Protein AF-A0A3D4XTR5-F1 (afdb_monomer)

Radius of gyration: 22.08 Å; Cα contacts (8 Å, |Δi|>4): 538; chains: 1; bounding box: 46×73×60 Å

Structure (mmCIF, N/CA/C/O backbone):
data_AF-A0A3D4XTR5-F1
#
_entry.id   AF-A0A3D4XTR5-F1
#
loop_
_atom_site.group_PDB
_atom_site.id
_atom_site.type_symbol
_atom_site.label_atom_id
_atom_site.label_alt_id
_atom_site.label_comp_id
_atom_site.label_asym_id
_atom_site.label_entity_id
_atom_site.label_seq_id
_atom_site.pdbx_PDB_ins_code
_atom_site.Cartn_x
_atom_site.Cartn_y
_atom_site.Cartn_z
_atom_site.occupancy
_atom_site.B_iso_or_equiv
_atom_site.auth_seq_id
_atom_site.auth_comp_id
_atom_site.auth_asym_id
_atom_site.auth_atom_id
_atom_site.pdbx_PDB_model_num
ATOM 1 N N . MET A 1 1 ? -20.311 52.478 -22.292 1.00 35.38 1 MET A N 1
ATOM 2 C CA . MET A 1 1 ? -20.960 51.162 -22.121 1.00 35.38 1 MET A CA 1
ATOM 3 C C . MET A 1 1 ? -19.923 50.227 -21.509 1.00 35.38 1 MET A C 1
ATOM 5 O O . MET A 1 1 ? -19.070 49.719 -22.218 1.00 35.38 1 MET A O 1
ATOM 9 N N . GLN A 1 2 ? -19.882 50.148 -20.179 1.00 30.38 2 GLN A N 1
ATOM 10 C CA . GLN A 1 2 ? -18.855 49.435 -19.412 1.00 30.38 2 GLN A CA 1
ATOM 11 C C . GLN A 1 2 ? -19.606 48.475 -18.487 1.00 30.38 2 GLN A C 1
ATOM 13 O O . GLN A 1 2 ? -20.326 48.921 -17.597 1.00 30.38 2 GLN A O 1
ATOM 18 N N . ILE A 1 3 ? -19.520 47.173 -18.753 1.00 30.67 3 ILE A N 1
ATOM 19 C CA . ILE A 1 3 ? -20.198 46.141 -17.962 1.00 30.67 3 ILE A CA 1
ATOM 20 C C . ILE A 1 3 ? -19.196 45.639 -16.921 1.00 30.67 3 ILE A C 1
ATOM 22 O O . ILE A 1 3 ? -18.205 44.998 -17.259 1.00 30.67 3 ILE A O 1
ATOM 26 N N . ARG A 1 4 ? -19.444 45.972 -15.650 1.00 30.34 4 ARG A N 1
ATOM 27 C CA . ARG A 1 4 ? -18.794 45.356 -14.488 1.00 30.34 4 ARG A CA 1
ATOM 28 C C . ARG A 1 4 ? -19.545 44.068 -14.156 1.00 30.34 4 ARG A C 1
ATOM 30 O O . ARG A 1 4 ? -20.721 44.122 -13.813 1.00 30.34 4 ARG A O 1
ATOM 37 N N . VAL A 1 5 ? -18.865 42.929 -14.248 1.00 31.20 5 VAL A N 1
ATOM 38 C CA . VAL A 1 5 ? -19.365 41.643 -13.749 1.00 31.20 5 VAL A CA 1
ATOM 39 C C . VAL A 1 5 ? -19.109 41.594 -12.244 1.00 31.20 5 VAL A C 1
ATOM 41 O O . VAL A 1 5 ? -17.965 41.650 -11.798 1.00 31.20 5 VAL A O 1
ATOM 44 N N . VAL A 1 6 ? -20.186 41.536 -11.465 1.00 31.70 6 VAL A N 1
ATOM 45 C CA . VAL A 1 6 ? -20.161 41.302 -10.019 1.00 31.70 6 VAL A CA 1
ATOM 46 C C . VAL A 1 6 ? -20.232 39.791 -9.807 1.00 31.70 6 VAL A C 1
ATOM 48 O O . VAL A 1 6 ? -21.239 39.171 -10.137 1.00 31.70 6 VAL A O 1
ATOM 51 N N . VAL A 1 7 ? -19.167 39.193 -9.275 1.00 31.75 7 VAL A N 1
ATOM 52 C CA . VAL A 1 7 ? -19.174 37.798 -8.813 1.00 31.75 7 VAL A CA 1
ATOM 53 C C . VAL A 1 7 ? -19.650 37.800 -7.362 1.00 31.75 7 VAL A C 1
ATOM 55 O O . VAL A 1 7 ? -18.935 38.248 -6.468 1.00 31.75 7 VAL A O 1
ATOM 58 N N . LEU A 1 8 ? -20.885 37.348 -7.134 1.00 30.45 8 LEU A N 1
ATOM 59 C CA . LEU A 1 8 ? -21.425 37.098 -5.797 1.00 30.45 8 LEU A CA 1
ATOM 60 C C . LEU A 1 8 ? -20.888 35.748 -5.292 1.00 30.45 8 LEU A C 1
ATOM 62 O O . LEU A 1 8 ? -21.307 34.692 -5.763 1.00 30.45 8 LEU A O 1
ATOM 66 N N . CYS A 1 9 ? -19.977 35.778 -4.319 1.00 30.11 9 CYS A N 1
ATOM 67 C CA . CYS A 1 9 ? -19.615 34.602 -3.529 1.00 30.11 9 CYS A CA 1
ATOM 68 C C . CYS A 1 9 ? -20.746 34.274 -2.544 1.00 30.11 9 CYS A C 1
ATOM 70 O O . CYS A 1 9 ? -20.928 34.975 -1.550 1.00 30.11 9 CYS A O 1
ATOM 72 N N . PHE A 1 10 ? -21.475 33.185 -2.784 1.00 31.08 10 PHE A N 1
ATOM 73 C CA . PHE A 1 10 ? -22.292 32.534 -1.760 1.00 31.08 10 PHE A CA 1
ATOM 74 C C . PHE A 1 10 ? -21.392 31.617 -0.919 1.00 31.08 10 PHE A C 1
ATOM 76 O O . PHE A 1 10 ? -21.154 30.467 -1.274 1.00 31.08 10 PHE A O 1
ATOM 83 N N . PHE A 1 11 ? -20.880 32.126 0.202 1.00 32.88 11 PHE A N 1
ATOM 84 C CA . PHE A 1 11 ? -20.324 31.286 1.265 1.00 32.88 11 PHE A CA 1
ATOM 85 C C . PHE A 1 11 ? -21.479 30.779 2.135 1.00 32.88 11 PHE A C 1
ATOM 87 O O . PHE A 1 11 ? -21.923 31.458 3.060 1.00 32.88 11 PHE A O 1
ATOM 94 N N . THR A 1 12 ? -21.993 29.586 1.842 1.00 31.78 12 THR A N 1
ATOM 95 C CA . THR A 1 12 ? -22.824 28.851 2.801 1.00 31.78 12 THR A CA 1
ATOM 96 C C . THR A 1 12 ? -21.918 28.253 3.872 1.00 31.78 12 THR A C 1
ATOM 98 O O . THR A 1 12 ? -21.107 27.370 3.599 1.00 31.78 12 THR A O 1
ATOM 101 N N . PHE A 1 13 ? -22.061 28.776 5.086 1.00 35.03 13 PHE A N 1
ATOM 102 C CA . PHE A 1 13 ? -21.450 28.310 6.326 1.00 35.03 13 PHE A CA 1
ATOM 103 C C . PHE A 1 13 ? -21.821 26.833 6.571 1.00 35.03 13 PHE A C 1
ATOM 105 O O . PHE A 1 13 ? -22.936 26.530 6.991 1.00 35.03 13 PHE A O 1
ATOM 112 N N . PHE A 1 14 ? -20.902 25.905 6.295 1.00 33.81 14 PHE A N 1
ATOM 113 C CA . PHE A 1 14 ? -20.978 24.539 6.818 1.00 33.81 14 PHE A CA 1
ATOM 114 C C . PHE A 1 14 ? -20.377 24.536 8.232 1.00 33.81 14 PHE A C 1
ATOM 116 O O . PHE A 1 14 ? -19.309 25.122 8.431 1.00 33.81 14 PHE A O 1
ATOM 123 N N . PRO A 1 15 ? -21.026 23.913 9.231 1.00 36.59 15 PRO A N 1
ATOM 124 C CA . PRO A 1 15 ? -20.470 23.833 10.571 1.00 36.59 15 PRO A CA 1
ATOM 125 C C . PRO A 1 15 ? -19.168 23.029 10.521 1.00 36.59 15 PRO A C 1
ATOM 127 O O . PRO A 1 15 ? -19.133 21.912 10.007 1.00 36.59 15 PRO A O 1
ATOM 130 N N . MET A 1 16 ? -18.100 23.636 11.038 1.00 37.09 16 MET A N 1
ATOM 131 C CA . MET A 1 16 ? -16.760 23.072 11.157 1.00 37.09 16 MET A CA 1
ATOM 132 C C . MET A 1 16 ? -16.825 21.800 12.012 1.00 37.09 16 MET A C 1
ATOM 134 O O . MET A 1 16 ? -16.833 21.851 13.242 1.00 37.09 16 MET A O 1
ATOM 138 N N . VAL A 1 17 ? -16.932 20.650 11.347 1.00 41.34 17 VAL A N 1
ATOM 139 C CA . VAL A 1 17 ? -16.678 19.342 11.949 1.00 41.34 17 VAL A CA 1
ATOM 140 C C . VAL A 1 17 ? -15.237 19.392 12.444 1.00 41.34 17 VAL A C 1
ATOM 142 O O . VAL A 1 17 ? -14.358 19.801 11.690 1.00 41.34 17 VAL A O 1
ATOM 145 N N . ALA A 1 18 ? -14.989 19.036 13.706 1.00 43.47 18 ALA A N 1
ATOM 146 C CA . ALA A 1 18 ? -13.630 18.881 14.210 1.00 43.47 18 ALA A CA 1
ATOM 147 C C . ALA A 1 18 ? -12.859 17.971 13.240 1.00 43.47 18 ALA A C 1
ATOM 149 O O . ALA A 1 18 ? -13.204 16.799 13.077 1.00 43.47 18 ALA A O 1
ATOM 150 N N . ASP A 1 19 ? -11.896 18.553 12.526 1.00 56.84 19 ASP A N 1
ATOM 151 C CA . ASP A 1 19 ? -11.215 17.913 11.408 1.00 56.84 19 ASP A CA 1
ATOM 152 C C . ASP A 1 19 ? -10.436 16.706 11.940 1.00 56.84 19 ASP A C 1
ATOM 154 O O . ASP A 1 19 ? -9.420 16.858 12.622 1.00 56.84 19 ASP A O 1
ATOM 158 N N . MET A 1 20 ? -10.917 15.490 11.664 1.00 65.25 20 MET A N 1
ATOM 159 C CA . MET A 1 20 ? -10.138 14.274 11.894 1.00 65.25 20 MET A CA 1
ATOM 160 C C . MET A 1 20 ? -8.842 14.407 11.091 1.00 65.25 20 MET A C 1
ATOM 162 O O . MET A 1 20 ? -8.852 14.334 9.863 1.00 65.25 20 MET A O 1
ATOM 166 N N . ASN A 1 21 ? -7.728 14.667 11.770 1.00 80.25 21 ASN A N 1
ATOM 167 C CA . ASN A 1 21 ? -6.463 14.982 11.119 1.00 80.25 21 ASN A CA 1
ATOM 168 C C . ASN A 1 21 ? -5.569 13.740 11.080 1.00 80.25 21 ASN A C 1
ATOM 170 O O . ASN A 1 21 ? -4.789 13.485 11.996 1.00 80.25 21 ASN A O 1
ATOM 174 N N . ILE A 1 22 ? -5.726 12.938 10.028 1.00 93.44 22 ILE A N 1
ATOM 175 C CA . ILE A 1 22 ? -4.935 11.724 9.808 1.00 93.44 22 ILE A CA 1
ATOM 176 C C . ILE A 1 22 ? -3.569 12.139 9.253 1.00 93.44 22 ILE A C 1
ATOM 178 O O . ILE A 1 22 ? -3.406 12.296 8.046 1.00 93.44 22 ILE A O 1
ATOM 182 N N . LYS A 1 23 ? -2.593 12.353 10.142 1.00 95.69 23 LYS A N 1
ATOM 183 C CA . LYS A 1 23 ? -1.240 12.802 9.761 1.00 95.69 23 LYS A CA 1
ATOM 184 C C . LYS A 1 23 ? -0.216 11.681 9.626 1.00 95.69 23 LYS A C 1
ATOM 186 O O . LYS A 1 23 ? 0.744 11.824 8.872 1.00 95.69 23 LYS A O 1
ATOM 191 N N . LYS A 1 24 ? -0.406 10.593 10.376 1.00 97.94 24 LYS A N 1
ATOM 192 C CA . LYS A 1 24 ? 0.567 9.504 10.485 1.00 97.94 24 LYS A CA 1
ATOM 193 C C . LYS A 1 24 ? 0.275 8.373 9.518 1.00 97.94 24 LYS A C 1
ATOM 195 O O . LYS A 1 24 ? -0.863 7.911 9.423 1.00 97.94 24 LYS A O 1
ATOM 200 N N . VAL A 1 25 ? 1.326 7.892 8.865 1.00 98.12 25 VAL A N 1
ATOM 201 C CA . VAL A 1 25 ? 1.293 6.719 7.992 1.00 98.12 25 VAL A CA 1
ATOM 202 C C . VAL A 1 25 ? 2.397 5.751 8.395 1.00 98.12 25 VAL A C 1
ATOM 204 O O . VAL A 1 25 ? 3.556 6.135 8.513 1.00 98.12 25 VAL A O 1
ATOM 207 N N . ILE A 1 26 ? 2.051 4.479 8.567 1.00 98.25 26 ILE A N 1
ATOM 208 C CA . ILE A 1 26 ? 3.007 3.390 8.770 1.00 98.25 26 ILE A CA 1
ATOM 209 C C . ILE A 1 26 ? 3.419 2.823 7.416 1.00 98.25 26 ILE A C 1
ATOM 211 O O . ILE A 1 26 ? 2.566 2.485 6.595 1.00 98.25 26 ILE A O 1
ATOM 215 N N . ILE A 1 27 ? 4.725 2.657 7.209 1.00 96.62 27 ILE A N 1
ATOM 216 C CA . ILE A 1 27 ? 5.303 2.114 5.980 1.00 96.62 27 ILE A CA 1
ATOM 217 C C . ILE A 1 27 ? 6.145 0.877 6.313 1.00 96.62 27 ILE A C 1
ATOM 219 O O . ILE A 1 27 ? 7.309 0.999 6.715 1.00 96.62 27 ILE A O 1
ATOM 223 N N . PRO A 1 28 ? 5.578 -0.337 6.162 1.00 94.50 28 PRO A N 1
ATOM 224 C CA . PRO A 1 28 ? 6.310 -1.585 6.329 1.00 94.50 28 PRO A CA 1
ATOM 225 C C . PRO A 1 28 ? 7.358 -1.786 5.226 1.00 94.50 28 PRO A C 1
ATOM 227 O O . PRO A 1 28 ? 7.050 -2.168 4.102 1.00 94.50 28 PRO A O 1
ATOM 230 N N . ALA A 1 29 ? 8.624 -1.577 5.566 1.00 89.38 29 ALA A N 1
ATOM 231 C CA . ALA A 1 29 ? 9.785 -1.687 4.687 1.00 89.38 29 ALA A CA 1
ATOM 232 C C . ALA A 1 29 ? 10.837 -2.658 5.255 1.00 89.38 29 ALA A C 1
ATOM 234 O O . ALA A 1 29 ? 12.037 -2.471 5.075 1.00 89.38 29 ALA A O 1
ATOM 235 N N . ALA A 1 30 ? 10.427 -3.708 5.969 1.00 82.75 30 ALA A N 1
ATOM 236 C CA . ALA A 1 30 ? 11.338 -4.666 6.607 1.00 82.75 30 ALA A CA 1
ATOM 237 C C . ALA A 1 30 ? 11.575 -5.958 5.801 1.00 82.75 30 ALA A C 1
ATOM 239 O O . ALA A 1 30 ? 12.394 -6.791 6.183 1.00 82.75 30 ALA A O 1
ATOM 240 N N . GLY A 1 31 ? 10.901 -6.117 4.658 1.00 79.12 31 GLY A N 1
ATOM 241 C CA . GLY A 1 31 ? 11.052 -7.296 3.806 1.00 79.12 31 GLY A CA 1
ATOM 242 C C . GLY A 1 31 ? 12.474 -7.465 3.252 1.00 79.12 31 GLY A C 1
ATOM 243 O O . GLY A 1 31 ? 13.139 -6.484 2.907 1.00 79.12 31 GLY A O 1
ATOM 244 N N . LEU A 1 32 ? 12.907 -8.725 3.117 1.00 73.31 32 LEU A N 1
ATOM 245 C CA . LEU A 1 32 ? 14.242 -9.106 2.625 1.00 73.31 32 LEU A CA 1
ATOM 246 C C . LEU A 1 32 ? 14.431 -8.902 1.112 1.00 73.31 32 LEU A C 1
ATOM 248 O O . LEU A 1 32 ? 15.552 -8.953 0.625 1.00 73.31 32 LEU A O 1
ATOM 252 N N . GLY A 1 33 ? 13.347 -8.703 0.353 1.00 78.88 33 GLY A N 1
ATOM 253 C CA . GLY A 1 33 ? 13.424 -8.484 -1.096 1.00 78.88 33 GLY A CA 1
ATOM 254 C C . GLY A 1 33 ? 14.047 -9.649 -1.872 1.00 78.88 33 GLY A C 1
ATOM 255 O O . GLY A 1 33 ? 14.677 -9.424 -2.900 1.00 78.88 33 GLY A O 1
ATOM 256 N N . SER A 1 34 ? 13.866 -10.887 -1.401 1.00 80.81 34 SER A N 1
ATOM 257 C CA . SER A 1 34 ? 14.488 -12.097 -1.965 1.00 80.81 34 SER A CA 1
ATOM 258 C C . SER A 1 34 ? 14.215 -12.304 -3.457 1.00 80.81 34 SER A C 1
ATOM 260 O O . SER A 1 34 ? 15.076 -12.805 -4.172 1.00 80.81 34 SER A O 1
ATOM 262 N N . ARG A 1 35 ? 13.053 -11.860 -3.952 1.00 86.19 35 ARG A N 1
ATOM 263 C CA . ARG A 1 35 ? 12.673 -11.947 -5.375 1.00 86.19 35 ARG A CA 1
ATOM 264 C C . ARG A 1 35 ? 13.560 -11.113 -6.306 1.00 86.19 35 ARG A C 1
ATOM 266 O O . ARG A 1 35 ? 13.562 -11.353 -7.504 1.00 86.19 35 ARG A O 1
ATOM 273 N N . PHE A 1 36 ? 14.277 -10.133 -5.763 1.00 84.69 36 PHE A N 1
ATOM 274 C CA . PHE A 1 36 ? 15.191 -9.257 -6.498 1.00 84.69 36 PHE A CA 1
ATOM 275 C C . PHE A 1 36 ? 16.664 -9.601 -6.246 1.00 84.69 36 PHE A C 1
ATOM 277 O O . PHE A 1 36 ? 17.548 -8.831 -6.614 1.00 84.69 36 PHE A O 1
ATOM 284 N N . TYR A 1 37 ? 16.960 -10.737 -5.612 1.00 83.31 37 TYR A N 1
ATOM 285 C CA . TYR A 1 37 ? 18.341 -11.182 -5.475 1.00 83.31 37 TYR A CA 1
ATOM 286 C C . TYR A 1 37 ? 18.944 -11.451 -6.874 1.00 83.31 37 TYR A C 1
ATOM 288 O O . TYR A 1 37 ? 18.274 -12.085 -7.691 1.00 83.31 37 TYR A O 1
ATOM 296 N N . PRO A 1 38 ? 20.176 -10.994 -7.188 1.00 84.75 38 PRO A N 1
ATOM 297 C CA . PRO A 1 38 ? 21.177 -10.417 -6.283 1.00 84.75 38 PRO A CA 1
ATOM 298 C C . PRO A 1 38 ? 21.138 -8.887 -6.104 1.00 84.75 38 PRO A C 1
ATOM 300 O O . PRO A 1 38 ? 21.892 -8.382 -5.278 1.00 84.75 38 PRO A O 1
ATOM 303 N N . TRP A 1 39 ? 20.291 -8.124 -6.807 1.00 81.31 39 TRP A N 1
ATOM 304 C CA . TRP A 1 39 ? 20.238 -6.653 -6.665 1.00 81.31 39 TRP A CA 1
ATOM 305 C C . TRP A 1 39 ? 19.964 -6.208 -5.226 1.00 81.31 39 TRP A C 1
ATOM 307 O O . TRP A 1 39 ? 20.580 -5.263 -4.729 1.00 81.31 39 TRP A O 1
ATOM 317 N N . THR A 1 40 ? 19.107 -6.945 -4.520 1.00 81.12 40 THR A N 1
ATOM 318 C CA . THR A 1 40 ? 18.761 -6.658 -3.123 1.00 81.12 40 THR A CA 1
ATOM 319 C C . THR A 1 40 ? 19.804 -7.076 -2.093 1.00 81.12 40 THR A C 1
ATOM 321 O O . THR A 1 40 ? 19.600 -6.859 -0.900 1.00 81.12 40 THR A O 1
ATOM 324 N N . HIS A 1 41 ? 20.942 -7.631 -2.523 1.00 78.94 41 HIS A N 1
ATOM 325 C CA . HIS A 1 41 ? 22.063 -7.913 -1.626 1.00 78.94 41 HIS A CA 1
ATOM 326 C C . HIS A 1 41 ? 22.662 -6.628 -1.033 1.00 78.94 41 HIS A C 1
ATOM 328 O O . HIS A 1 41 ? 23.048 -6.607 0.134 1.00 78.94 41 HIS A O 1
ATOM 334 N N . SER A 1 42 ? 22.722 -5.555 -1.828 1.00 74.88 42 SER A N 1
ATOM 335 C CA . SER A 1 42 ? 23.368 -4.292 -1.445 1.00 74.88 42 SER A CA 1
ATOM 336 C C . SER A 1 42 ? 22.416 -3.095 -1.430 1.00 74.88 42 SER A C 1
ATOM 338 O O . SER A 1 42 ? 22.692 -2.123 -0.733 1.00 74.88 42 SER A O 1
ATOM 340 N N . VAL A 1 43 ? 21.296 -3.158 -2.158 1.00 83.12 43 VAL A N 1
ATOM 341 C CA . VAL A 1 43 ? 20.316 -2.065 -2.244 1.00 83.12 43 VAL A CA 1
ATOM 342 C C . VAL A 1 43 ? 18.964 -2.544 -1.708 1.00 83.12 43 VAL A C 1
ATOM 344 O O . VAL A 1 43 ? 18.430 -3.525 -2.221 1.00 83.12 43 VAL A O 1
ATOM 347 N N . PRO A 1 44 ? 18.366 -1.889 -0.696 1.00 86.31 44 PRO A N 1
ATOM 348 C CA . PRO A 1 44 ? 17.001 -2.197 -0.275 1.00 86.31 44 PRO A CA 1
ATOM 349 C C . PRO A 1 44 ? 16.028 -2.162 -1.459 1.00 86.31 44 PRO A C 1
ATOM 351 O O . PRO A 1 44 ? 16.085 -1.236 -2.266 1.00 86.31 44 PRO A O 1
ATOM 354 N N . LYS A 1 45 ? 15.104 -3.131 -1.554 1.00 86.94 45 LYS A N 1
ATOM 355 C CA . LYS A 1 45 ? 14.149 -3.201 -2.680 1.00 86.94 45 LYS A CA 1
ATOM 356 C C . LYS A 1 45 ? 13.335 -1.913 -2.846 1.00 86.94 45 LYS A C 1
ATOM 358 O O . LYS A 1 45 ? 12.960 -1.551 -3.951 1.00 86.94 45 LYS A O 1
ATOM 363 N N . GLU A 1 46 ? 13.080 -1.219 -1.741 1.00 89.69 46 GLU A N 1
ATOM 364 C CA . GLU A 1 46 ? 12.295 0.010 -1.694 1.00 89.69 46 GLU A CA 1
ATOM 365 C C . GLU A 1 46 ? 13.024 1.198 -2.351 1.00 89.69 46 GLU A C 1
ATOM 367 O O . GLU A 1 46 ? 12.382 2.163 -2.763 1.00 89.69 46 GLU A O 1
ATOM 372 N N . LEU A 1 47 ? 14.355 1.105 -2.486 1.00 91.12 47 LEU A N 1
ATOM 373 C CA . LEU A 1 47 ? 15.212 2.067 -3.182 1.00 91.12 47 LEU A CA 1
ATOM 374 C C . LEU A 1 47 ? 15.466 1.704 -4.651 1.00 91.12 47 LEU A C 1
ATOM 376 O O . LEU A 1 47 ? 16.233 2.396 -5.321 1.00 91.12 47 LEU A O 1
ATOM 380 N N . LEU A 1 48 ? 14.845 0.640 -5.174 1.00 91.62 48 LEU A N 1
ATOM 381 C CA . LEU A 1 48 ? 14.949 0.338 -6.599 1.00 91.62 48 LEU A CA 1
ATOM 382 C C . LEU A 1 48 ? 14.328 1.483 -7.416 1.00 91.62 48 LEU A C 1
ATOM 384 O O . LEU A 1 48 ? 13.219 1.932 -7.098 1.00 91.62 48 LEU A O 1
ATOM 388 N N . PRO A 1 49 ? 15.027 1.968 -8.457 1.00 92.00 49 PRO A N 1
ATOM 389 C CA . PRO A 1 49 ? 14.589 3.130 -9.209 1.00 92.00 49 PRO A CA 1
ATOM 390 C C . PRO A 1 49 ? 13.358 2.807 -10.055 1.00 92.00 49 PRO A C 1
ATOM 392 O O . PRO A 1 49 ? 13.242 1.729 -10.643 1.00 92.00 49 PRO A O 1
ATOM 395 N N . LEU A 1 50 ? 12.453 3.772 -10.134 1.00 90.19 50 LEU A N 1
ATOM 396 C CA . LEU A 1 50 ? 11.333 3.803 -11.058 1.00 90.19 50 LEU A CA 1
ATOM 397 C C . LEU A 1 50 ? 11.389 5.132 -11.796 1.00 90.19 50 LEU A C 1
ATOM 399 O O . LEU A 1 50 ? 11.081 6.187 -11.244 1.00 90.19 50 LEU A O 1
ATOM 403 N N . GLY A 1 51 ? 11.877 5.092 -13.031 1.00 87.50 51 GLY A N 1
ATOM 404 C CA . GLY A 1 51 ? 12.301 6.306 -13.713 1.00 87.50 51 GLY A CA 1
ATOM 405 C C . GLY A 1 51 ? 13.453 6.976 -12.958 1.00 87.50 51 GLY A C 1
ATOM 406 O O . GLY A 1 51 ? 14.552 6.431 -12.883 1.00 87.50 51 GLY A O 1
ATOM 407 N N . ASN A 1 52 ? 13.213 8.171 -12.419 1.00 86.25 52 ASN A N 1
ATOM 408 C CA . ASN A 1 52 ? 14.233 9.014 -11.789 1.00 86.25 52 ASN A CA 1
ATOM 409 C C . ASN A 1 52 ? 14.193 9.039 -10.253 1.00 86.25 52 ASN A C 1
ATOM 411 O O . ASN A 1 52 ? 15.076 9.648 -9.653 1.00 86.25 52 ASN A O 1
ATOM 415 N N . VAL A 1 53 ? 13.199 8.414 -9.621 1.00 91.50 53 VAL A N 1
ATOM 416 C CA . VAL A 1 53 ? 13.068 8.362 -8.157 1.00 91.50 53 VAL A CA 1
ATOM 417 C C . VAL A 1 53 ? 12.821 6.917 -7.705 1.00 91.50 53 VAL A C 1
ATOM 419 O O . VAL A 1 53 ? 12.326 6.101 -8.486 1.00 91.50 53 VAL A O 1
ATOM 422 N N . PRO A 1 54 ? 13.196 6.532 -6.477 1.00 93.19 54 PRO A N 1
ATOM 423 C CA . PRO A 1 54 ? 12.936 5.195 -5.966 1.00 93.19 54 PRO A CA 1
ATOM 424 C C . PRO A 1 54 ? 11.447 4.969 -5.693 1.00 93.19 54 PRO A C 1
ATOM 426 O O . PRO A 1 54 ? 10.702 5.908 -5.404 1.00 93.19 54 PRO A O 1
ATOM 429 N N . ALA A 1 55 ? 11.029 3.701 -5.703 1.00 92.75 55 ALA A N 1
ATOM 430 C CA . ALA A 1 55 ? 9.644 3.304 -5.441 1.00 92.75 55 ALA A CA 1
ATOM 431 C C . ALA A 1 55 ? 9.064 3.885 -4.152 1.00 92.75 55 ALA A C 1
ATOM 433 O O . ALA A 1 55 ? 7.938 4.381 -4.147 1.00 92.75 55 ALA A O 1
ATOM 434 N N . ILE A 1 56 ? 9.850 3.905 -3.077 1.00 93.50 56 ILE A N 1
ATOM 435 C CA . ILE A 1 56 ? 9.380 4.430 -1.799 1.00 93.50 56 ILE A CA 1
ATOM 436 C C . ILE A 1 56 ? 9.037 5.921 -1.849 1.00 93.50 56 ILE A C 1
ATOM 438 O O . ILE A 1 56 ? 8.102 6.343 -1.178 1.00 93.50 56 ILE A O 1
ATOM 442 N N . GLU A 1 57 ? 9.724 6.725 -2.666 1.00 95.00 57 GLU A N 1
ATOM 443 C CA . GLU A 1 57 ? 9.442 8.159 -2.744 1.00 95.00 57 GLU A CA 1
ATOM 444 C C . GLU A 1 57 ? 8.063 8.440 -3.348 1.00 95.00 57 GLU A C 1
ATOM 446 O O . GLU A 1 57 ? 7.379 9.352 -2.885 1.00 95.00 57 GLU A O 1
ATOM 451 N N . TYR A 1 58 ? 7.606 7.636 -4.315 1.00 94.94 58 TYR A N 1
ATOM 452 C CA . TYR A 1 58 ? 6.236 7.738 -4.829 1.00 94.94 58 TYR A CA 1
ATOM 453 C C . TYR A 1 58 ? 5.206 7.576 -3.706 1.00 94.94 58 TYR A C 1
ATOM 455 O O . TYR A 1 58 ? 4.252 8.347 -3.628 1.00 94.94 58 TYR A O 1
ATOM 463 N N . VAL A 1 59 ? 5.434 6.624 -2.800 1.00 95.62 59 VAL A N 1
ATOM 464 C CA . VAL A 1 59 ? 4.554 6.349 -1.655 1.00 95.62 59 VAL A CA 1
ATOM 465 C C . VAL A 1 59 ? 4.583 7.496 -0.639 1.00 95.62 59 VAL A C 1
ATOM 467 O O . VAL A 1 59 ? 3.531 7.917 -0.164 1.00 95.62 59 VAL A O 1
ATOM 470 N N . ILE A 1 60 ? 5.760 8.067 -0.359 1.00 96.00 60 ILE A N 1
ATOM 471 C CA . ILE A 1 60 ? 5.885 9.247 0.515 1.00 96.00 60 ILE A CA 1
ATOM 472 C C . ILE A 1 60 ? 5.181 10.466 -0.092 1.00 96.00 60 ILE A C 1
ATOM 474 O O . ILE A 1 60 ? 4.454 11.171 0.604 1.00 96.00 60 ILE A O 1
ATOM 478 N N . ARG A 1 61 ? 5.355 10.715 -1.394 1.00 95.81 61 ARG A N 1
ATOM 479 C CA . ARG A 1 61 ? 4.683 11.820 -2.099 1.00 95.81 61 ARG A CA 1
ATOM 480 C C . ARG A 1 61 ? 3.168 11.638 -2.123 1.00 95.81 61 ARG A C 1
ATOM 482 O O . ARG A 1 61 ? 2.443 12.613 -1.946 1.00 95.81 61 ARG A O 1
ATOM 489 N N . GLU A 1 62 ? 2.694 10.406 -2.287 1.00 96.31 62 GLU A N 1
ATOM 490 C CA . GLU A 1 62 ? 1.274 10.066 -2.199 1.00 96.31 62 GLU A CA 1
ATOM 491 C C . GLU A 1 62 ? 0.699 10.380 -0.803 1.00 96.31 62 GLU A C 1
ATOM 493 O O . GLU A 1 62 ? -0.368 10.991 -0.706 1.00 96.31 62 GLU A O 1
ATOM 498 N N . ALA A 1 63 ? 1.420 10.026 0.267 1.00 97.00 63 ALA A N 1
ATOM 499 C CA . ALA A 1 63 ? 1.050 10.353 1.645 1.00 97.00 63 ALA A CA 1
ATOM 500 C C . ALA A 1 63 ? 1.025 11.871 1.897 1.00 97.00 63 ALA A C 1
ATOM 502 O O . ALA A 1 63 ? 0.041 12.396 2.418 1.00 97.00 63 ALA A O 1
ATOM 503 N N . LEU A 1 64 ? 2.057 12.593 1.450 1.00 96.50 64 LEU A N 1
ATOM 504 C CA . LEU A 1 64 ? 2.131 14.052 1.572 1.00 96.50 64 LEU A CA 1
ATOM 505 C C . LEU A 1 64 ? 0.980 14.756 0.846 1.00 96.50 64 LEU A C 1
ATOM 507 O O . LEU A 1 64 ? 0.398 15.693 1.389 1.00 96.50 64 LEU A O 1
ATOM 511 N N . ALA A 1 65 ? 0.602 14.278 -0.343 1.00 95.19 65 ALA A N 1
ATOM 512 C CA . ALA A 1 65 ? -0.543 14.802 -1.087 1.00 95.19 65 ALA A CA 1
ATOM 513 C C . ALA A 1 65 ? -1.880 14.603 -0.348 1.00 95.19 65 ALA A C 1
ATOM 515 O O . ALA A 1 65 ? -2.813 15.373 -0.556 1.00 95.19 65 ALA A O 1
ATOM 516 N N . ALA A 1 66 ? -1.972 13.604 0.536 1.00 95.31 66 ALA A N 1
ATOM 517 C CA . ALA A 1 66 ? -3.127 13.379 1.407 1.00 95.31 66 ALA A CA 1
ATOM 518 C C . ALA A 1 66 ? -3.080 14.180 2.725 1.00 95.31 66 ALA A C 1
ATOM 520 O O . ALA A 1 66 ? -3.974 14.041 3.560 1.00 95.31 66 ALA A O 1
ATOM 521 N N . GLY A 1 67 ? -2.045 15.002 2.937 1.00 94.69 67 GLY A N 1
ATOM 522 C CA . GLY A 1 67 ? -1.819 15.724 4.192 1.00 94.69 67 GLY A CA 1
ATOM 523 C C . GLY A 1 67 ? -1.192 14.871 5.300 1.00 94.69 67 GLY A C 1
ATOM 524 O O . GLY A 1 67 ? -1.105 15.322 6.442 1.00 94.69 67 GLY A O 1
ATOM 525 N N . CYS A 1 68 ? -0.736 13.657 4.983 1.00 96.19 68 CYS A N 1
ATOM 526 C CA . CYS A 1 68 ? -0.009 12.812 5.917 1.00 96.19 68 CYS A CA 1
ATOM 527 C C . CYS A 1 68 ? 1.483 13.168 5.883 1.00 96.19 68 CYS A C 1
ATOM 529 O O . CYS A 1 68 ? 2.190 12.795 4.951 1.00 96.19 68 CYS A O 1
ATOM 531 N N . SER A 1 69 ? 1.958 13.911 6.883 1.00 96.06 69 SER A N 1
ATOM 532 C CA . SER A 1 69 ? 3.345 14.391 6.977 1.00 96.06 69 SER A CA 1
ATOM 533 C C . SER A 1 69 ? 4.264 13.514 7.826 1.00 96.06 69 SER A C 1
ATOM 535 O O . SER A 1 69 ? 5.478 13.693 7.784 1.00 96.06 69 SER A O 1
ATOM 537 N N . ASP A 1 70 ? 3.713 12.585 8.605 1.00 97.19 70 ASP A N 1
ATOM 538 C CA . ASP A 1 70 ? 4.445 11.858 9.638 1.00 97.19 70 ASP A CA 1
ATOM 539 C C . ASP A 1 70 ? 4.589 10.377 9.254 1.00 97.19 70 ASP A C 1
ATOM 541 O O . ASP A 1 70 ? 3.655 9.579 9.350 1.00 97.19 70 ASP A O 1
ATOM 545 N N . MET A 1 71 ? 5.783 10.010 8.796 1.00 97.12 71 MET A N 1
ATOM 546 C CA . MET A 1 71 ? 6.108 8.706 8.221 1.00 97.12 71 MET A CA 1
ATOM 547 C C . MET A 1 71 ? 6.721 7.799 9.288 1.00 97.12 71 MET A C 1
ATOM 549 O O . MET A 1 71 ? 7.790 8.087 9.828 1.00 97.12 71 MET A O 1
ATOM 553 N N . ILE A 1 72 ? 6.070 6.678 9.584 1.00 96.75 72 ILE A N 1
ATOM 554 C CA . ILE A 1 72 ? 6.553 5.672 10.533 1.00 96.75 72 ILE A CA 1
ATOM 555 C C . ILE A 1 72 ? 7.116 4.503 9.736 1.00 96.75 72 ILE A C 1
ATOM 557 O O . ILE A 1 72 ? 6.396 3.617 9.274 1.00 96.75 72 ILE A O 1
ATOM 561 N N . MET A 1 73 ? 8.427 4.515 9.564 1.00 94.56 73 MET A N 1
ATOM 562 C CA . MET A 1 73 ? 9.165 3.532 8.792 1.00 94.56 73 MET A CA 1
ATOM 563 C C . MET A 1 73 ? 9.429 2.295 9.648 1.00 94.56 73 MET A C 1
ATOM 565 O O . MET A 1 73 ? 10.160 2.360 10.638 1.00 94.56 73 MET A O 1
ATOM 569 N N . ILE A 1 74 ? 8.871 1.150 9.250 1.00 93.31 74 ILE A N 1
ATOM 570 C CA . ILE A 1 74 ? 9.174 -0.136 9.885 1.00 93.31 74 ILE A CA 1
ATOM 571 C C . ILE A 1 74 ? 10.214 -0.852 9.036 1.00 93.31 74 ILE A C 1
ATOM 573 O O . ILE A 1 74 ? 9.886 -1.419 7.996 1.00 93.31 74 ILE A O 1
ATOM 577 N N . SER A 1 75 ? 11.476 -0.826 9.447 1.00 87.25 75 SER A N 1
ATOM 578 C CA . SER A 1 75 ? 12.588 -1.350 8.647 1.00 87.25 75 SER A CA 1
ATOM 579 C C . SER A 1 75 ? 13.419 -2.373 9.412 1.00 87.25 75 SER A C 1
ATOM 581 O O . SER A 1 75 ? 13.492 -2.349 10.637 1.00 87.25 75 SER A O 1
ATOM 583 N N . GLY A 1 76 ? 14.087 -3.278 8.696 1.00 77.31 76 GLY A N 1
ATOM 584 C CA . GLY A 1 76 ? 15.079 -4.163 9.312 1.00 77.31 76 GLY A CA 1
ATOM 585 C C . GLY A 1 76 ? 16.328 -3.390 9.756 1.00 77.31 76 GLY A C 1
ATOM 586 O O . GLY A 1 76 ? 16.637 -2.334 9.205 1.00 77.31 76 GLY A O 1
ATOM 587 N N . ALA A 1 77 ? 17.097 -3.954 10.692 1.00 60.81 77 ALA A N 1
ATOM 588 C CA . ALA A 1 77 ? 18.276 -3.322 11.308 1.00 60.81 77 ALA A CA 1
ATOM 589 C C . ALA A 1 77 ? 19.416 -2.922 10.339 1.00 60.81 77 ALA A C 1
ATOM 591 O O . ALA A 1 77 ? 20.388 -2.308 10.761 1.00 60.81 77 ALA A O 1
ATOM 592 N N . ARG A 1 78 ? 19.335 -3.287 9.050 1.00 61.91 78 ARG A N 1
ATOM 593 C CA . ARG A 1 78 ? 20.387 -3.056 8.040 1.00 61.91 78 ARG A CA 1
ATOM 594 C C . ARG A 1 78 ? 20.020 -2.029 6.961 1.00 61.91 78 ARG A C 1
ATOM 596 O O . ARG A 1 78 ? 20.764 -1.889 5.998 1.00 61.91 78 ARG A O 1
ATOM 603 N N . LYS A 1 79 ? 18.890 -1.319 7.071 1.00 71.56 79 LYS A N 1
ATOM 604 C CA . LYS A 1 79 ? 18.412 -0.401 6.015 1.00 71.56 79 LYS A CA 1
ATOM 605 C C . LYS A 1 79 ? 18.824 1.066 6.216 1.00 71.56 79 LYS A C 1
ATOM 607 O O . LYS A 1 79 ? 18.034 1.958 5.933 1.00 71.56 79 LYS A O 1
ATOM 612 N N . ASN A 1 80 ? 20.070 1.321 6.622 1.00 78.19 80 ASN A N 1
ATOM 613 C CA . ASN A 1 80 ? 20.599 2.688 6.789 1.00 78.19 80 ASN A CA 1
ATOM 614 C C . ASN A 1 80 ? 20.512 3.524 5.500 1.00 78.19 80 ASN A C 1
ATOM 616 O O . ASN A 1 80 ? 20.276 4.722 5.562 1.00 78.19 80 ASN A O 1
ATOM 620 N N . ALA A 1 81 ? 20.597 2.878 4.331 1.00 84.44 81 ALA A N 1
ATOM 621 C CA . ALA A 1 81 ? 20.466 3.547 3.038 1.00 84.44 81 ALA A CA 1
ATOM 622 C C . ALA A 1 81 ? 19.120 4.276 2.845 1.00 84.44 81 ALA A C 1
ATOM 624 O O . ALA A 1 81 ? 19.064 5.236 2.082 1.00 84.44 81 ALA A O 1
ATOM 625 N N . LEU A 1 82 ? 18.039 3.841 3.515 1.00 85.56 82 LEU A N 1
ATOM 626 C CA . LEU A 1 82 ? 16.763 4.569 3.488 1.00 85.56 82 LEU A CA 1
ATOM 627 C C . LEU A 1 82 ? 16.891 5.921 4.196 1.00 85.56 82 LEU A C 1
ATOM 629 O O . LEU A 1 82 ? 16.428 6.926 3.666 1.00 85.56 82 LEU A O 1
ATOM 633 N N . ASN A 1 83 ? 17.559 5.951 5.350 1.00 83.75 83 ASN A N 1
ATOM 634 C CA . ASN A 1 83 ? 17.775 7.176 6.117 1.00 83.75 83 ASN A CA 1
ATOM 635 C C . ASN A 1 83 ? 18.626 8.159 5.305 1.00 83.75 83 ASN A C 1
ATOM 637 O O . ASN A 1 83 ? 18.196 9.286 5.071 1.00 83.75 83 ASN A O 1
ATOM 641 N N . ASP A 1 84 ? 19.761 7.687 4.777 1.00 87.25 84 ASP A N 1
ATOM 642 C CA . ASP A 1 84 ? 20.670 8.491 3.950 1.00 87.25 84 ASP A CA 1
ATOM 643 C C . ASP A 1 84 ? 19.971 9.070 2.710 1.00 87.25 84 ASP A C 1
ATOM 645 O O . ASP A 1 84 ? 20.288 10.173 2.258 1.00 87.25 84 ASP A O 1
ATOM 649 N N . TYR A 1 85 ? 19.041 8.309 2.121 1.00 90.44 85 TYR A N 1
ATOM 650 C CA . TYR A 1 85 ? 18.248 8.764 0.987 1.00 90.44 85 TYR A CA 1
ATOM 651 C C . TYR A 1 85 ? 17.312 9.908 1.384 1.00 90.44 85 TYR A C 1
ATOM 653 O O . TYR A 1 85 ? 17.336 10.964 0.752 1.00 90.44 85 TYR A O 1
ATOM 661 N N . PHE A 1 86 ? 16.502 9.722 2.431 1.00 88.50 86 PHE A N 1
ATOM 662 C CA . PHE A 1 86 ? 15.494 10.708 2.823 1.00 88.50 86 PHE A CA 1
ATOM 663 C C . PHE A 1 86 ? 16.095 12.000 3.379 1.00 88.50 86 PHE A C 1
ATOM 665 O O . PHE A 1 86 ? 15.543 13.070 3.122 1.00 88.50 86 PHE A O 1
ATOM 672 N N . GLU A 1 87 ? 17.251 11.930 4.044 1.00 85.25 87 GLU A N 1
ATOM 673 C CA . GLU A 1 87 ? 18.012 13.122 4.440 1.00 85.25 87 GLU A CA 1
ATOM 674 C C . GLU A 1 87 ? 18.405 13.979 3.226 1.00 85.25 87 GLU A C 1
ATOM 676 O O . GLU A 1 87 ? 18.313 15.205 3.268 1.00 85.25 87 GLU A O 1
ATOM 681 N N . LYS A 1 88 ? 18.793 13.346 2.112 1.00 88.88 88 LYS A N 1
ATOM 682 C CA . LYS A 1 88 ? 19.180 14.044 0.874 1.00 88.88 88 LYS A CA 1
ATOM 683 C C . LYS A 1 88 ? 17.985 14.486 0.035 1.00 88.88 88 LYS A C 1
ATOM 685 O O . LYS A 1 88 ? 18.067 15.512 -0.635 1.00 88.88 88 LYS A O 1
ATOM 690 N N . ALA A 1 89 ? 16.897 13.717 0.047 1.00 88.12 89 ALA A N 1
ATOM 691 C CA . ALA A 1 89 ? 15.702 14.001 -0.746 1.00 88.12 89 ALA A CA 1
ATOM 692 C C . ALA A 1 89 ? 14.969 15.278 -0.291 1.00 88.12 89 ALA A C 1
ATOM 694 O O . ALA A 1 89 ? 14.219 15.853 -1.079 1.00 88.12 89 ALA A O 1
ATOM 695 N N . ASN A 1 90 ? 15.197 15.733 0.951 1.00 88.56 90 ASN A N 1
ATOM 696 C CA . ASN A 1 90 ? 14.649 16.974 1.515 1.00 88.56 90 ASN A CA 1
ATOM 697 C C . ASN A 1 90 ? 13.121 17.101 1.331 1.00 88.56 90 ASN A C 1
ATOM 699 O O . ASN A 1 90 ? 12.593 18.138 0.924 1.00 88.56 90 ASN A O 1
ATOM 703 N N . LEU A 1 91 ? 12.406 16.002 1.584 1.00 92.00 91 LEU A N 1
ATOM 704 C CA . LEU A 1 91 ? 10.946 15.958 1.527 1.00 92.00 91 LEU A CA 1
ATOM 705 C C . LEU A 1 91 ? 10.354 16.649 2.771 1.00 92.00 91 LEU A C 1
ATOM 707 O O . LEU A 1 91 ? 10.917 16.504 3.856 1.00 92.00 91 LEU A O 1
ATOM 711 N N . PRO A 1 92 ? 9.207 17.349 2.666 1.00 95.06 92 PRO A N 1
ATOM 712 C CA . PRO A 1 92 ? 8.554 18.011 3.800 1.00 95.06 92 PRO A CA 1
ATOM 713 C C . PRO A 1 92 ? 7.804 17.001 4.694 1.00 95.06 92 PRO A C 1
ATOM 715 O O . PRO A 1 92 ? 6.599 17.116 4.904 1.00 95.06 92 PRO A O 1
ATOM 718 N N . ALA A 1 93 ? 8.513 15.981 5.179 1.00 94.56 93 ALA A N 1
ATOM 719 C CA . ALA A 1 93 ? 7.990 14.880 5.978 1.00 94.56 93 ALA A CA 1
ATOM 720 C C . ALA A 1 93 ? 8.858 14.639 7.221 1.00 94.56 93 ALA A C 1
ATOM 722 O O . ALA A 1 93 ? 10.083 14.749 7.171 1.00 94.56 93 ALA A O 1
ATOM 723 N N . THR A 1 94 ? 8.222 14.247 8.322 1.00 94.75 94 THR A N 1
ATOM 724 C CA . THR A 1 94 ? 8.903 13.752 9.523 1.00 94.75 94 THR A CA 1
ATOM 725 C C . THR A 1 94 ? 9.041 12.241 9.420 1.00 94.75 94 THR A C 1
ATOM 727 O O . THR A 1 94 ? 8.053 11.556 9.169 1.00 94.75 94 THR A O 1
ATOM 730 N N . PHE A 1 95 ? 10.234 11.701 9.666 1.00 94.06 95 PHE A N 1
ATOM 731 C CA . PHE A 1 95 ? 10.474 10.258 9.633 1.00 94.06 95 PHE A CA 1
ATOM 732 C C . PHE A 1 95 ? 10.771 9.717 11.033 1.00 94.06 95 PHE A C 1
ATOM 734 O O . PHE A 1 95 ? 11.685 10.176 11.712 1.00 94.06 95 PHE A O 1
ATOM 741 N N . THR A 1 96 ? 10.008 8.709 11.452 1.00 93.75 96 THR A N 1
ATOM 742 C CA . THR A 1 96 ? 10.249 7.914 12.661 1.00 93.75 96 THR A CA 1
ATOM 743 C C . THR A 1 96 ? 10.590 6.491 12.252 1.00 93.75 96 THR A C 1
ATOM 745 O O . THR A 1 96 ? 9.816 5.859 11.541 1.00 93.75 96 THR A O 1
ATOM 748 N N . TYR A 1 97 ? 11.720 5.964 12.717 1.00 91.94 97 TYR A N 1
ATOM 749 C CA . TYR A 1 97 ? 12.189 4.627 12.353 1.00 91.94 97 TYR A CA 1
ATOM 750 C C . TYR A 1 97 ? 12.013 3.657 13.516 1.00 91.94 97 TYR A C 1
A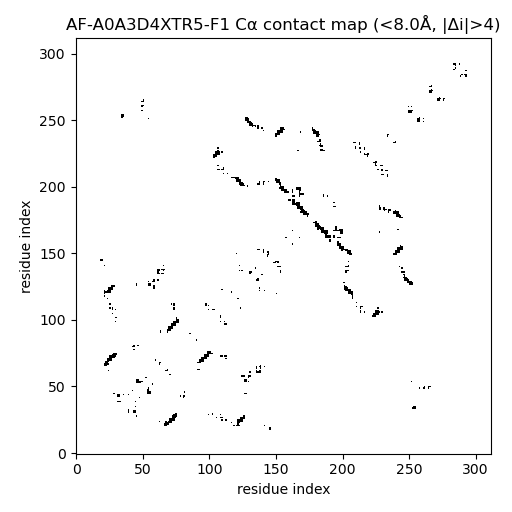TOM 752 O O . TYR A 1 97 ? 12.525 3.893 14.610 1.00 91.94 97 TYR A O 1
ATOM 760 N N . ILE A 1 98 ? 11.312 2.550 13.272 1.00 92.69 98 ILE A N 1
ATOM 761 C CA . ILE A 1 98 ? 11.107 1.484 14.254 1.00 92.69 98 ILE A CA 1
ATOM 762 C C . ILE A 1 98 ? 11.678 0.182 13.683 1.00 92.69 98 ILE A C 1
ATOM 764 O O . ILE A 1 98 ? 11.245 -0.271 12.617 1.00 92.69 98 ILE A O 1
ATOM 768 N N . PRO A 1 99 ? 12.661 -0.440 14.356 1.00 91.00 99 PRO A N 1
ATOM 769 C CA . PRO A 1 99 ? 13.288 -1.643 13.846 1.00 91.00 99 PRO A CA 1
ATOM 770 C C . PRO A 1 99 ? 12.359 -2.855 13.978 1.00 91.00 99 PRO A C 1
ATOM 772 O O . PRO A 1 99 ? 11.933 -3.211 15.075 1.00 91.00 99 PRO A O 1
ATOM 775 N N . GLN A 1 100 ? 12.131 -3.565 12.873 1.00 90.31 100 GLN A N 1
ATOM 776 C CA . GLN A 1 100 ? 11.618 -4.934 12.906 1.00 90.31 100 GLN A CA 1
ATOM 777 C C . GLN A 1 100 ? 12.807 -5.900 12.874 1.00 90.31 100 GLN A C 1
ATOM 779 O O . GLN A 1 100 ? 13.346 -6.208 11.812 1.00 90.31 100 GLN A O 1
ATOM 784 N N . ILE A 1 101 ? 13.237 -6.361 14.053 1.00 84.88 101 ILE A N 1
ATOM 785 C CA . ILE A 1 101 ? 14.434 -7.211 14.199 1.00 84.88 101 ILE A CA 1
ATOM 786 C C . ILE A 1 101 ? 14.258 -8.543 13.459 1.00 84.88 101 ILE A C 1
ATOM 788 O O . ILE A 1 101 ? 15.157 -8.973 12.741 1.00 84.88 101 ILE A O 1
ATOM 792 N N . ASN A 1 102 ? 13.085 -9.165 13.605 1.00 84.50 102 ASN A N 1
ATOM 793 C CA . ASN A 1 102 ? 12.735 -10.421 12.951 1.00 84.50 102 ASN A CA 1
ATOM 794 C C . ASN A 1 102 ? 11.509 -10.209 12.047 1.00 84.50 102 ASN A C 1
ATOM 796 O O . ASN A 1 102 ? 10.487 -9.717 12.538 1.00 84.50 102 ASN A O 1
ATOM 800 N N . PRO A 1 103 ? 11.562 -10.587 10.756 1.00 85.12 103 PRO A N 1
ATOM 801 C CA . PRO A 1 103 ? 10.434 -10.448 9.842 1.00 85.12 103 PRO A CA 1
ATOM 802 C C . PRO A 1 103 ? 9.371 -11.508 10.165 1.00 85.12 103 PRO A C 1
ATOM 804 O O . PRO A 1 103 ? 9.358 -12.592 9.595 1.00 85.12 103 PRO A O 1
ATOM 807 N N . GLN A 1 104 ? 8.499 -11.210 11.129 1.00 90.00 104 GLN A N 1
ATOM 808 C CA . GLN A 1 104 ? 7.456 -12.129 11.607 1.00 90.00 104 GLN A CA 1
ATOM 809 C C . GLN A 1 104 ? 6.094 -11.916 10.931 1.00 90.00 104 GLN A C 1
ATOM 811 O O . GLN A 1 104 ? 5.097 -12.436 11.421 1.00 90.00 104 GLN A O 1
ATOM 816 N N . GLY A 1 105 ? 6.035 -11.158 9.836 1.00 90.19 105 GLY A N 1
ATOM 817 C CA . GLY A 1 105 ? 4.803 -10.885 9.095 1.00 90.19 105 GLY A CA 1
ATOM 818 C C . GLY A 1 105 ? 4.384 -9.417 9.103 1.00 90.19 105 GLY A C 1
ATOM 819 O O . GLY A 1 105 ? 4.968 -8.564 9.784 1.00 90.19 105 GLY A O 1
ATOM 820 N N . THR A 1 106 ? 3.368 -9.134 8.294 1.00 91.31 106 THR A N 1
ATOM 821 C CA . THR A 1 106 ? 2.834 -7.793 8.037 1.00 91.31 106 THR A CA 1
ATOM 822 C C . THR A 1 106 ? 2.096 -7.203 9.237 1.00 91.31 106 THR A C 1
ATOM 824 O O . THR A 1 106 ? 2.312 -6.041 9.579 1.00 91.31 106 THR A O 1
ATOM 827 N N . GLY A 1 107 ? 1.297 -8.011 9.936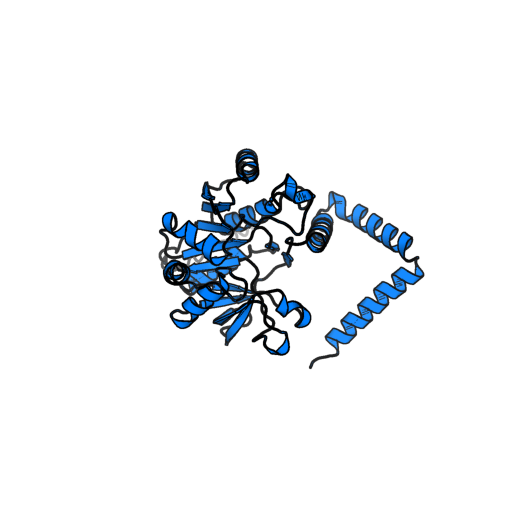 1.00 94.75 107 GLY A N 1
ATOM 828 C CA . GLY A 1 107 ? 0.611 -7.618 11.165 1.00 94.75 107 GLY A CA 1
ATOM 829 C C . GLY A 1 107 ? 1.604 -7.255 12.268 1.00 94.75 107 GLY A C 1
ATOM 830 O O . GLY A 1 107 ? 1.484 -6.199 12.884 1.00 94.75 107 GLY A O 1
ATOM 831 N N . HIS A 1 108 ? 2.660 -8.057 12.441 1.00 94.94 108 HIS A N 1
ATOM 832 C CA . HIS A 1 108 ? 3.740 -7.728 13.378 1.00 94.94 108 HIS A CA 1
ATOM 833 C C . HIS A 1 108 ? 4.451 -6.414 13.012 1.00 94.94 108 HIS A C 1
ATOM 835 O O . HIS A 1 108 ? 4.804 -5.638 13.891 1.00 94.94 108 HIS A O 1
ATOM 841 N N . ALA A 1 109 ? 4.661 -6.123 11.723 1.00 94.31 109 ALA A N 1
ATOM 842 C CA . ALA A 1 109 ? 5.266 -4.851 11.321 1.00 94.31 109 ALA A CA 1
ATOM 843 C C . ALA A 1 109 ? 4.398 -3.655 11.745 1.00 94.31 109 ALA A C 1
ATOM 845 O O . ALA A 1 109 ? 4.912 -2.702 12.323 1.00 94.31 109 ALA A O 1
ATOM 846 N N . VAL A 1 110 ? 3.084 -3.728 11.507 1.00 97.06 110 VAL A N 1
ATOM 847 C CA . VAL A 1 110 ? 2.145 -2.669 11.902 1.00 97.06 110 VAL A CA 1
ATOM 848 C C . VAL A 1 110 ? 2.068 -2.540 13.425 1.00 97.06 110 VAL A C 1
ATOM 850 O O . VAL A 1 110 ? 2.095 -1.420 13.929 1.00 97.06 110 VAL A O 1
ATOM 853 N N . SER A 1 111 ? 2.047 -3.647 14.178 1.00 96.81 111 SER A N 1
ATOM 854 C CA . SER A 1 111 ? 1.923 -3.613 15.645 1.00 96.81 111 SER A CA 1
ATOM 855 C C . SER A 1 111 ? 3.064 -2.864 16.336 1.00 96.81 111 SER A C 1
ATOM 857 O O . SER A 1 111 ? 2.847 -2.230 17.363 1.00 96.81 111 SER A O 1
ATOM 859 N N . LEU A 1 112 ? 4.273 -2.894 15.765 1.00 95.62 112 LEU A N 1
ATOM 860 C CA . LEU A 1 112 ? 5.435 -2.186 16.309 1.00 95.62 112 LEU A CA 1
ATOM 861 C C . LEU A 1 112 ? 5.246 -0.661 16.351 1.00 95.62 112 LEU A C 1
ATOM 863 O O . LEU A 1 112 ? 5.907 0.004 17.142 1.00 95.62 112 LEU A O 1
ATOM 867 N N . ALA A 1 113 ? 4.350 -0.100 15.538 1.00 96.69 113 ALA A N 1
ATOM 868 C CA . ALA A 1 113 ? 4.086 1.336 15.504 1.00 96.69 113 ALA A CA 1
ATOM 869 C C . ALA A 1 113 ? 3.162 1.834 16.625 1.00 96.69 113 ALA A C 1
ATOM 871 O O . ALA A 1 113 ? 3.053 3.045 16.822 1.00 96.69 113 ALA A O 1
ATOM 872 N N . GLU A 1 114 ? 2.507 0.944 17.377 1.00 96.50 114 GLU A N 1
ATOM 873 C CA . GLU A 1 114 ? 1.543 1.330 18.418 1.00 96.50 114 GLU A CA 1
ATOM 874 C C . GLU A 1 114 ? 2.137 2.324 19.431 1.00 96.50 114 GLU A C 1
ATOM 876 O O . GLU A 1 114 ? 1.477 3.258 19.890 1.00 96.50 114 GLU A O 1
ATOM 881 N N . ILE A 1 115 ? 3.423 2.163 19.747 1.00 93.38 115 ILE A N 1
ATOM 882 C CA . ILE A 1 115 ? 4.130 3.023 20.697 1.00 93.38 115 ILE A CA 1
ATOM 883 C C . ILE A 1 115 ? 4.112 4.504 20.281 1.00 93.38 115 ILE A C 1
ATOM 885 O O . ILE A 1 115 ? 4.042 5.366 21.160 1.00 93.38 115 ILE A O 1
ATOM 889 N N . VAL A 1 116 ? 4.087 4.807 18.977 1.00 96.00 116 VAL A N 1
ATOM 890 C CA . VAL A 1 116 ? 4.137 6.177 18.431 1.00 96.00 116 VAL A CA 1
ATOM 891 C C . VAL A 1 116 ? 2.808 6.671 17.860 1.00 96.00 116 VAL A C 1
ATOM 893 O O . VAL A 1 116 ? 2.641 7.880 17.683 1.00 96.00 116 VAL A O 1
ATOM 896 N N . ILE A 1 117 ? 1.843 5.784 17.610 1.00 95.94 117 ILE A N 1
ATOM 897 C CA . ILE A 1 117 ? 0.478 6.182 17.253 1.00 95.94 117 ILE A CA 1
ATOM 898 C C . ILE A 1 117 ? -0.272 6.613 18.521 1.00 95.94 117 ILE A C 1
ATOM 900 O O . ILE A 1 117 ? -0.250 5.930 19.549 1.00 95.94 117 ILE A O 1
ATOM 904 N N . LYS A 1 118 ? -0.889 7.795 18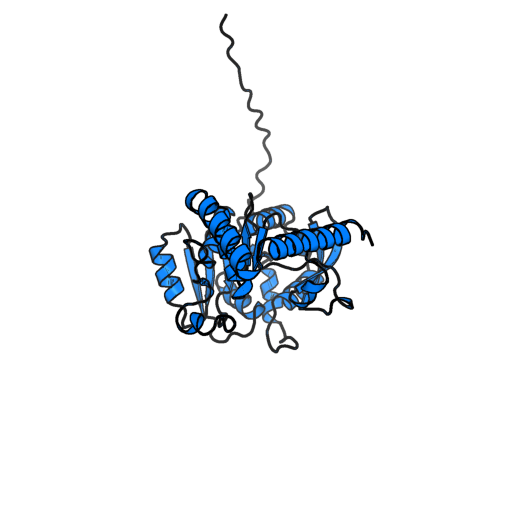.464 1.00 92.19 118 LYS A N 1
ATOM 905 C CA . LYS A 1 118 ? -1.722 8.381 19.536 1.00 92.19 118 LYS A CA 1
ATOM 906 C C . LYS A 1 118 ? -3.054 8.922 19.009 1.00 92.19 118 LYS A C 1
ATOM 908 O O . LYS A 1 118 ? -3.909 9.315 19.790 1.00 92.19 118 LYS A O 1
ATOM 913 N N . GLU A 1 119 ? -3.199 8.960 17.694 1.00 91.12 119 GLU A N 1
ATOM 914 C CA . GLU A 1 119 ? -4.363 9.404 16.951 1.00 91.12 119 GLU A CA 1
ATOM 915 C C . GLU A 1 119 ? -5.444 8.323 16.929 1.00 91.12 119 GLU A C 1
ATOM 917 O O . GLU A 1 119 ? -5.152 7.137 17.077 1.00 91.12 119 GLU A O 1
ATOM 922 N N . ASP A 1 120 ? -6.689 8.716 16.667 1.00 94.19 120 ASP A N 1
ATOM 923 C CA . ASP A 1 120 ? -7.786 7.759 16.499 1.00 94.19 120 ASP A CA 1
ATOM 924 C C . ASP A 1 120 ? -7.654 6.945 15.209 1.00 94.19 120 ASP A C 1
ATOM 926 O O . ASP A 1 120 ? -8.082 5.791 15.177 1.00 94.19 120 ASP A O 1
ATOM 930 N N . PHE A 1 121 ? -7.066 7.542 14.165 1.00 97.50 121 PHE A N 1
ATOM 931 C CA . PHE A 1 121 ? -6.876 6.940 12.849 1.00 97.50 121 PHE A CA 1
ATOM 932 C C . PHE A 1 121 ? -5.484 7.224 12.288 1.00 97.50 121 PHE A C 1
ATOM 934 O O . PHE A 1 121 ? -4.932 8.309 12.476 1.00 97.50 121 PHE A O 1
ATOM 941 N N . PHE A 1 122 ? -4.953 6.260 11.542 1.00 98.44 122 PHE A N 1
ATOM 942 C CA . PHE A 1 122 ? -3.660 6.347 10.867 1.00 98.44 122 PHE A CA 1
ATOM 943 C C . PHE A 1 122 ? -3.698 5.591 9.534 1.00 98.44 122 PHE A C 1
ATOM 945 O O . PHE A 1 122 ? -4.508 4.681 9.342 1.00 98.44 122 PHE A O 1
ATOM 952 N N . GLY A 1 123 ? -2.820 5.968 8.607 1.00 98.31 123 GLY A N 1
ATOM 953 C CA . GLY A 1 123 ? -2.649 5.262 7.341 1.00 98.31 123 GLY A CA 1
ATOM 954 C C . GLY A 1 123 ? -1.638 4.118 7.438 1.00 98.31 123 GLY A C 1
ATOM 955 O O . GLY A 1 123 ? -0.717 4.147 8.251 1.00 98.31 123 GLY A O 1
ATOM 956 N N . VAL A 1 124 ? -1.765 3.122 6.570 1.00 98.44 124 VAL A N 1
ATOM 957 C CA . VAL A 1 124 ? -0.742 2.098 6.324 1.00 98.44 124 VAL A CA 1
ATOM 958 C C . VAL A 1 124 ? -0.524 2.001 4.821 1.00 98.44 124 VAL A C 1
ATOM 960 O O . VAL A 1 124 ? -1.484 1.849 4.063 1.00 98.44 124 VAL A O 1
ATOM 963 N N . MET A 1 125 ? 0.731 2.092 4.385 1.00 97.75 125 MET A N 1
ATOM 964 C CA . MET A 1 125 ? 1.097 2.076 2.969 1.00 97.75 125 MET A CA 1
ATOM 965 C C . MET A 1 125 ? 2.278 1.141 2.719 1.00 97.75 125 MET A C 1
ATOM 967 O O . MET A 1 125 ? 3.308 1.239 3.380 1.00 97.75 125 MET A O 1
ATOM 971 N N . TYR A 1 126 ? 2.145 0.238 1.750 1.00 94.38 126 TYR A N 1
ATOM 972 C CA . TYR A 1 126 ? 3.231 -0.659 1.363 1.00 94.38 126 TYR A CA 1
ATOM 973 C C . TYR A 1 126 ? 4.089 -0.008 0.272 1.00 94.38 126 TYR A C 1
ATOM 975 O O . TYR A 1 126 ? 3.533 0.521 -0.696 1.00 94.38 126 TYR A O 1
ATOM 983 N N . PRO A 1 127 ? 5.428 -0.041 0.409 1.00 92.06 127 PRO A N 1
ATOM 984 C CA . PRO A 1 127 ? 6.348 0.661 -0.483 1.00 92.06 127 PRO A CA 1
ATOM 985 C C . PRO A 1 127 ? 6.495 0.009 -1.868 1.00 92.06 127 PRO A C 1
ATOM 987 O O . PRO A 1 127 ? 7.060 0.621 -2.768 1.00 92.06 127 PRO A O 1
ATOM 990 N N . ASP A 1 128 ? 6.029 -1.230 -2.039 1.00 90.00 128 ASP A N 1
ATOM 991 C CA . ASP A 1 128 ? 6.061 -1.985 -3.296 1.00 90.00 128 ASP A CA 1
ATOM 992 C C . ASP A 1 128 ? 4.748 -1.941 -4.089 1.00 90.00 128 ASP A C 1
ATOM 994 O O . ASP A 1 128 ? 4.704 -2.433 -5.212 1.00 90.00 128 ASP A O 1
ATOM 998 N N . ASP A 1 129 ? 3.707 -1.303 -3.559 1.00 91.62 129 ASP A N 1
ATOM 999 C CA . ASP A 1 129 ? 2.487 -0.991 -4.297 1.00 91.62 129 ASP A CA 1
ATOM 1000 C C . ASP A 1 129 ? 2.445 0.505 -4.582 1.00 91.62 129 ASP A C 1
ATOM 1002 O O . ASP A 1 129 ? 2.388 1.320 -3.660 1.00 91.62 129 ASP A O 1
ATOM 1006 N N . LEU A 1 130 ? 2.442 0.877 -5.858 1.00 92.69 130 LEU A N 1
ATOM 1007 C CA . LEU A 1 130 ? 2.281 2.260 -6.291 1.00 92.69 130 LEU A CA 1
ATOM 1008 C C . LEU A 1 130 ? 0.864 2.498 -6.764 1.00 92.69 130 LEU A C 1
ATOM 1010 O O . LEU A 1 130 ? 0.259 1.630 -7.399 1.00 92.69 130 LEU A O 1
ATOM 1014 N N . PHE A 1 131 ? 0.382 3.711 -6.529 1.00 92.62 131 PHE A N 1
ATOM 1015 C CA . PHE A 1 131 ? -0.922 4.130 -6.989 1.00 92.62 131 PHE A CA 1
ATOM 1016 C C . PHE A 1 131 ? -0.840 5.522 -7.609 1.00 92.62 131 PHE A C 1
ATOM 1018 O O . PHE A 1 131 ? -0.445 6.482 -6.953 1.00 92.62 131 PHE A O 1
ATOM 1025 N N . ILE A 1 132 ? -1.167 5.619 -8.898 1.00 90.25 132 ILE A N 1
ATOM 1026 C CA . ILE A 1 132 ? -1.033 6.846 -9.686 1.00 90.25 132 ILE A CA 1
ATOM 1027 C C . ILE A 1 132 ? -2.388 7.202 -10.282 1.00 90.25 132 ILE A C 1
ATOM 1029 O O . ILE A 1 132 ? -2.899 6.509 -11.163 1.00 90.25 132 ILE A O 1
ATOM 1033 N N . GLY A 1 133 ? -2.949 8.310 -9.823 1.00 90.44 133 GLY A N 1
ATOM 1034 C CA . GLY A 1 133 ? -4.206 8.876 -10.296 1.00 90.44 133 GLY A CA 1
ATOM 1035 C C . GLY A 1 133 ? -4.245 10.374 -10.018 1.00 90.44 133 GLY A C 1
ATOM 1036 O O . GLY A 1 133 ? -3.310 10.918 -9.433 1.00 90.44 133 GLY A O 1
ATOM 1037 N N . GLU A 1 134 ? -5.328 11.033 -10.431 1.00 89.00 134 GLU A N 1
ATOM 1038 C CA . GLU A 1 134 ? -5.562 12.453 -10.127 1.00 89.00 134 GLU A CA 1
ATOM 1039 C C . GLU A 1 134 ? -5.568 12.698 -8.614 1.00 89.00 134 GLU A C 1
ATOM 1041 O O . GLU A 1 134 ? -4.982 13.659 -8.117 1.00 89.00 134 GLU A O 1
ATOM 1046 N N . LYS A 1 135 ? -6.172 11.765 -7.875 1.00 91.94 135 LYS A N 1
ATOM 1047 C CA . LYS A 1 135 ? -6.213 11.764 -6.421 1.00 91.94 135 LYS A CA 1
ATOM 1048 C C . LYS A 1 135 ? -5.366 10.637 -5.856 1.00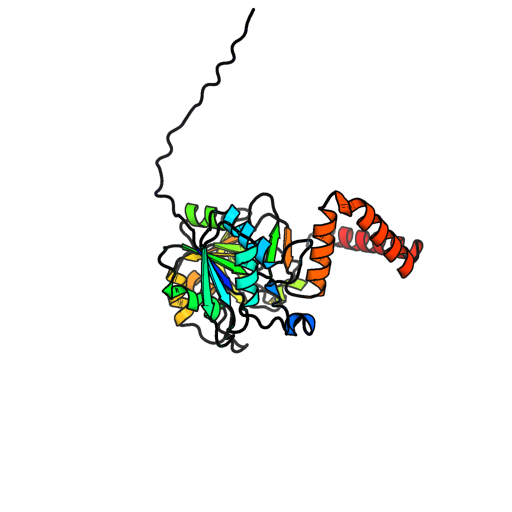 91.94 135 LYS A C 1
ATOM 1050 O O . LYS A 1 135 ? -5.469 9.492 -6.301 1.00 91.94 135 LYS A O 1
ATOM 1055 N N . SER A 1 136 ? -4.566 10.950 -4.840 1.00 94.81 136 SER A N 1
ATOM 1056 C CA . SER A 1 136 ? -3.715 9.970 -4.166 1.00 94.81 136 SER A CA 1
ATOM 1057 C C . SER A 1 136 ? -4.545 8.817 -3.587 1.00 94.81 136 SER A C 1
ATOM 1059 O O . SER A 1 136 ? -5.636 9.034 -3.056 1.00 94.81 136 SER A O 1
ATOM 1061 N N . GLY A 1 137 ? -4.040 7.582 -3.685 1.00 95.75 137 GLY A N 1
ATOM 1062 C CA . GLY A 1 137 ? -4.769 6.387 -3.243 1.00 95.75 137 GLY A CA 1
ATOM 1063 C C . GLY A 1 137 ? -5.115 6.449 -1.755 1.00 95.75 137 GLY A C 1
ATOM 1064 O O . GLY A 1 137 ? -6.274 6.305 -1.375 1.00 95.75 137 GLY A O 1
ATOM 1065 N N . ILE A 1 138 ? -4.135 6.766 -0.906 1.00 97.62 138 ILE A N 1
ATOM 1066 C CA . ILE A 1 138 ? -4.376 6.981 0.526 1.00 97.62 138 ILE A CA 1
ATOM 1067 C C . ILE A 1 138 ? -5.287 8.188 0.802 1.00 97.62 138 ILE A C 1
ATOM 1069 O O . ILE A 1 138 ? -6.092 8.129 1.726 1.00 97.62 138 ILE A O 1
ATOM 1073 N N . GLY A 1 139 ? -5.230 9.249 -0.012 1.00 96.81 139 GLY A N 1
ATOM 1074 C CA . GLY A 1 139 ? -6.093 10.426 0.133 1.00 96.81 139 GLY A CA 1
ATOM 1075 C C . GLY A 1 139 ? -7.572 10.102 -0.070 1.00 96.81 139 GLY A C 1
ATOM 1076 O O . GLY A 1 139 ? -8.415 10.573 0.692 1.00 96.81 139 GLY A O 1
ATOM 1077 N N . GLN A 1 140 ? -7.885 9.224 -1.030 1.00 97.62 140 GLN A N 1
ATOM 1078 C CA . GLN A 1 140 ? -9.240 8.691 -1.219 1.00 97.62 140 GLN A CA 1
ATOM 1079 C C . GLN A 1 140 ? -9.742 7.988 0.055 1.00 97.62 140 GLN A C 1
ATOM 1081 O O . GLN A 1 140 ? -10.856 8.246 0.509 1.00 97.62 140 GLN A O 1
ATOM 1086 N N . LEU A 1 141 ? -8.902 7.158 0.684 1.00 98.12 141 LEU A N 1
ATOM 1087 C CA . LEU A 1 141 ? -9.264 6.443 1.914 1.00 98.12 141 LEU A CA 1
ATOM 1088 C C . LEU A 1 141 ? -9.382 7.368 3.126 1.00 98.12 141 LEU A C 1
ATOM 1090 O O . LEU A 1 141 ? -10.285 7.186 3.939 1.00 98.12 141 LEU A O 1
ATOM 1094 N N . VAL A 1 142 ? -8.497 8.362 3.246 1.00 97.56 142 VAL A N 1
ATOM 1095 C CA . VAL A 1 142 ? -8.533 9.360 4.323 1.00 97.56 142 VAL A CA 1
ATOM 1096 C C . VAL A 1 142 ? -9.867 10.097 4.315 1.00 97.56 142 VAL A C 1
ATOM 1098 O O . VAL A 1 142 ? -10.499 10.214 5.360 1.00 97.56 142 VAL A O 1
ATOM 1101 N N . GLU A 1 143 ? -10.341 10.550 3.157 1.00 96.38 143 GLU A N 1
ATOM 1102 C CA . GLU A 1 143 ? -11.628 11.244 3.073 1.00 96.38 143 GLU A CA 1
ATOM 1103 C C . GLU A 1 143 ? -12.810 10.371 3.493 1.00 96.38 143 GLU A C 1
ATOM 1105 O O . GLU A 1 143 ? -13.680 10.826 4.240 1.00 96.38 143 GLU A O 1
ATOM 1110 N N . ILE A 1 144 ? -12.825 9.107 3.070 1.00 97.25 144 ILE A N 1
ATOM 1111 C CA . ILE A 1 144 ? -13.883 8.165 3.445 1.00 97.25 144 ILE A CA 1
ATOM 1112 C C . ILE A 1 144 ? -13.814 7.870 4.938 1.00 97.25 144 ILE A C 1
ATOM 1114 O O . ILE A 1 144 ? -14.843 7.895 5.607 1.00 97.25 144 ILE A O 1
ATOM 1118 N N . ALA A 1 145 ? -12.618 7.663 5.489 1.00 97.69 145 ALA A N 1
ATOM 1119 C CA . ALA A 1 145 ? -12.436 7.433 6.915 1.00 97.69 145 ALA A CA 1
ATOM 1120 C C . ALA A 1 145 ? -12.926 8.626 7.746 1.00 97.69 145 ALA A C 1
ATOM 1122 O O . ALA A 1 145 ? -13.596 8.426 8.757 1.00 97.69 145 ALA A O 1
ATOM 1123 N N . LYS A 1 146 ? -12.668 9.866 7.306 1.00 95.69 146 LYS A N 1
ATOM 1124 C CA . LYS A 1 146 ? -13.201 11.076 7.956 1.00 95.69 146 LYS A CA 1
ATOM 1125 C C . LYS A 1 146 ? -14.728 11.151 7.870 1.00 95.69 146 LYS A C 1
ATOM 1127 O O . LYS A 1 146 ? -15.380 11.447 8.871 1.00 95.69 146 LYS A O 1
ATOM 1132 N N . ARG A 1 147 ? -15.296 10.885 6.688 1.00 95.25 147 ARG A N 1
ATOM 1133 C CA . ARG A 1 147 ? -16.745 10.953 6.433 1.00 95.25 147 ARG A CA 1
ATOM 1134 C C . ARG A 1 147 ? -17.515 9.894 7.219 1.00 95.25 147 ARG A C 1
ATOM 1136 O O . ARG A 1 147 ? -18.519 10.201 7.853 1.00 95.25 147 ARG A O 1
ATOM 1143 N N . GLU A 1 148 ? -17.037 8.656 7.175 1.00 96.00 148 GLU A N 1
ATOM 1144 C CA . GLU A 1 148 ? -17.715 7.475 7.717 1.00 96.00 148 GLU A CA 1
ATOM 1145 C C . GLU A 1 148 ? -17.304 7.152 9.156 1.00 96.00 148 GLU A C 1
ATOM 1147 O O . GLU A 1 148 ? -17.960 6.338 9.807 1.00 96.00 148 GLU A O 1
ATOM 1152 N N . LYS A 1 149 ? -16.217 7.765 9.649 1.00 95.88 149 LYS A N 1
ATOM 1153 C CA . LYS A 1 149 ? -15.603 7.494 10.961 1.00 95.88 149 LYS A CA 1
ATOM 1154 C C . LYS A 1 149 ? -15.323 6.003 11.171 1.00 95.88 149 LYS A C 1
ATOM 1156 O O . LYS A 1 149 ? -15.539 5.459 12.254 1.00 95.88 149 LYS A O 1
ATOM 1161 N N . ALA A 1 150 ? -14.859 5.344 10.114 1.00 97.38 150 ALA A N 1
ATOM 1162 C CA . ALA A 1 150 ? -14.650 3.905 10.047 1.00 97.38 150 ALA A CA 1
ATOM 1163 C C . ALA A 1 150 ? -13.275 3.587 9.461 1.00 97.38 150 ALA A C 1
ATOM 1165 O O . ALA A 1 150 ? -12.694 4.396 8.737 1.00 97.38 150 ALA A O 1
ATOM 1166 N N . SER A 1 151 ? -12.757 2.399 9.775 1.00 98.50 151 SER A N 1
ATOM 1167 C CA . SER A 1 151 ? -11.564 1.894 9.095 1.00 98.50 151 SER A CA 1
ATOM 1168 C C . SER A 1 151 ? -11.906 1.612 7.634 1.00 98.50 151 SER A C 1
ATOM 1170 O O . SER A 1 151 ? -12.977 1.074 7.350 1.00 98.50 151 SER A O 1
ATOM 1172 N N . VAL A 1 152 ? -11.004 1.957 6.721 1.00 98.56 152 VAL A N 1
ATOM 1173 C CA . VAL A 1 152 ? -11.199 1.805 5.279 1.00 98.56 152 VAL A CA 1
ATOM 1174 C C . VAL A 1 152 ? -9.999 1.092 4.671 1.00 98.56 152 VAL A C 1
ATOM 1176 O O . VAL A 1 152 ? -8.858 1.534 4.817 1.00 98.56 152 VAL A O 1
ATOM 1179 N N . VAL A 1 153 ? -10.252 -0.003 3.964 1.00 98.38 153 VAL A N 1
ATOM 1180 C CA . VAL A 1 153 ? -9.250 -0.710 3.165 1.00 98.38 153 VAL A CA 1
ATOM 1181 C C . VAL A 1 153 ? -9.409 -0.320 1.699 1.00 98.38 153 VAL A C 1
ATOM 1183 O O . VAL A 1 153 ? -10.521 -0.293 1.172 1.00 98.38 153 VAL A O 1
ATOM 1186 N N . GLY A 1 154 ? -8.309 0.013 1.028 1.00 98.12 154 GLY A N 1
ATOM 1187 C CA . GLY A 1 154 ? -8.327 0.161 -0.422 1.00 98.12 154 GLY A CA 1
ATOM 1188 C C . GLY A 1 154 ? -8.513 -1.201 -1.074 1.00 98.12 154 GLY A C 1
ATOM 1189 O O . GLY A 1 154 ? -7.966 -2.191 -0.589 1.00 98.12 154 GLY A O 1
ATOM 1190 N N . VAL A 1 155 ? -9.264 -1.255 -2.172 1.00 97.75 155 VAL A N 1
ATOM 1191 C CA . VAL A 1 155 ? -9.379 -2.436 -3.033 1.00 97.75 155 VAL A CA 1
ATOM 1192 C C . VAL A 1 155 ? -9.258 -2.065 -4.501 1.00 97.75 155 VAL A C 1
ATOM 1194 O O . VAL A 1 155 ? -9.530 -0.934 -4.898 1.00 97.75 155 VAL A O 1
ATOM 1197 N N . ILE A 1 156 ? -8.845 -3.031 -5.313 1.00 96.44 156 ILE A N 1
ATOM 1198 C CA . ILE A 1 156 ? -8.958 -2.975 -6.768 1.00 96.44 156 ILE A CA 1
ATOM 1199 C C . ILE A 1 156 ? -9.577 -4.268 -7.280 1.00 96.44 156 ILE A C 1
ATOM 1201 O O . ILE A 1 156 ? -9.479 -5.315 -6.639 1.00 96.44 156 ILE A O 1
ATOM 1205 N N . GLU A 1 157 ? -10.184 -4.192 -8.454 1.00 95.56 157 GLU A N 1
ATOM 1206 C CA . GLU A 1 157 ? -10.683 -5.363 -9.159 1.00 95.56 157 GLU A CA 1
ATOM 1207 C C . GLU A 1 157 ? -9.564 -6.008 -9.980 1.00 95.56 157 GLU A C 1
ATOM 1209 O O . GLU A 1 157 ? -8.781 -5.317 -10.638 1.00 95.56 157 GLU A O 1
ATOM 1214 N N . VAL A 1 158 ? -9.475 -7.337 -9.934 1.00 92.62 158 VAL A N 1
ATOM 1215 C CA . VAL A 1 158 ? -8.535 -8.115 -10.751 1.00 92.62 158 VAL A CA 1
ATOM 1216 C C . VAL A 1 158 ? -9.257 -9.240 -11.491 1.00 92.62 158 VAL A C 1
ATOM 1218 O O . VAL A 1 158 ? -10.313 -9.694 -11.047 1.00 92.62 158 VAL A O 1
ATOM 1221 N N . PRO A 1 159 ? -8.696 -9.751 -12.603 1.00 93.50 159 PRO A N 1
ATOM 1222 C CA . PRO A 1 159 ? -9.174 -10.995 -13.190 1.00 93.50 159 PRO A CA 1
ATOM 1223 C C . PRO A 1 159 ? -9.162 -12.122 -12.153 1.00 93.50 159 PRO A C 1
ATOM 1225 O O . PRO A 1 159 ? -8.225 -12.231 -11.360 1.00 93.50 159 PRO A O 1
ATOM 1228 N N . TRP A 1 160 ? -10.163 -13.002 -12.195 1.00 92.56 160 TRP A N 1
ATOM 1229 C CA . TRP A 1 160 ? -10.298 -14.091 -11.223 1.00 92.56 160 TRP A CA 1
ATOM 1230 C C . TRP A 1 160 ? -9.080 -15.023 -11.150 1.00 92.56 160 TRP A C 1
ATOM 1232 O O . TRP A 1 160 ? -8.832 -15.622 -10.113 1.00 92.56 160 TRP A O 1
ATOM 1242 N N . ASP A 1 161 ? -8.283 -15.132 -12.213 1.00 91.25 161 ASP A N 1
ATOM 1243 C CA . ASP A 1 161 ? -7.060 -15.949 -12.213 1.00 91.25 161 ASP A CA 1
ATOM 1244 C C . ASP A 1 161 ? -5.928 -15.350 -11.360 1.00 91.25 161 ASP A C 1
ATOM 1246 O O . ASP A 1 161 ? -4.945 -16.024 -11.066 1.00 91.25 161 ASP A O 1
ATOM 1250 N N . HIS A 1 162 ? -6.051 -14.086 -10.946 1.00 88.62 162 HIS A N 1
ATOM 1251 C CA . HIS A 1 162 ? -5.034 -13.380 -10.166 1.00 88.62 162 HIS A CA 1
ATOM 1252 C C . HIS A 1 162 ? -5.358 -13.328 -8.660 1.00 88.62 162 HIS A C 1
ATOM 1254 O O . HIS A 1 162 ? -4.494 -12.940 -7.870 1.00 88.62 162 HIS A O 1
ATOM 1260 N N . VAL A 1 163 ? -6.565 -13.730 -8.231 1.00 91.75 163 VAL A N 1
ATOM 1261 C CA . VAL A 1 163 ? -7.030 -13.570 -6.834 1.00 91.75 163 VAL A CA 1
ATOM 1262 C C . VAL A 1 163 ? -6.183 -14.351 -5.828 1.00 91.75 163 VAL A C 1
ATOM 1264 O O . VAL A 1 163 ? -5.911 -13.856 -4.737 1.00 91.75 163 VAL A O 1
ATOM 1267 N N . SER A 1 164 ? -5.659 -15.518 -6.214 1.00 90.31 164 SER A N 1
ATOM 1268 C CA . SER A 1 164 ? -4.869 -16.395 -5.334 1.00 90.31 164 SER A CA 1
ATOM 1269 C C . SER A 1 164 ? -3.501 -15.841 -4.926 1.00 90.31 164 SER A C 1
ATOM 1271 O O . SER A 1 164 ? -2.784 -16.474 -4.155 1.00 90.31 164 SER A O 1
ATOM 1273 N N . SER A 1 165 ? -3.122 -14.660 -5.419 1.00 86.25 165 SER A N 1
ATOM 1274 C CA . SER A 1 165 ? -1.878 -13.982 -5.033 1.00 86.25 165 SER A CA 1
ATOM 1275 C C . SER A 1 165 ? -2.059 -12.959 -3.905 1.00 86.25 165 SER A C 1
ATOM 1277 O O . SER A 1 165 ? -1.060 -12.472 -3.372 1.00 86.25 165 SER A O 1
ATOM 1279 N N . TYR A 1 166 ? -3.300 -12.647 -3.515 1.00 89.06 166 TYR A N 1
ATOM 1280 C CA . TYR A 1 166 ? -3.611 -11.504 -2.654 1.00 89.06 166 TYR A CA 1
ATOM 1281 C C . TYR A 1 166 ? -4.667 -11.821 -1.586 1.00 89.06 166 TYR A C 1
ATOM 1283 O O . TYR A 1 166 ? -5.338 -12.850 -1.634 1.00 89.06 166 TYR A O 1
ATOM 1291 N N . GLY A 1 167 ? -4.825 -10.912 -0.620 1.00 91.25 167 GLY A N 1
ATOM 1292 C CA . GLY A 1 167 ? -5.969 -10.905 0.289 1.00 91.25 167 GLY A CA 1
ATOM 1293 C C . GLY A 1 167 ? -7.230 -10.419 -0.428 1.00 91.25 167 GLY A C 1
ATOM 1294 O O . GLY A 1 167 ? -7.231 -9.318 -0.985 1.00 91.25 167 GLY A O 1
ATOM 1295 N N . VAL A 1 168 ? -8.281 -11.238 -0.413 1.00 94.81 168 VAL A N 1
ATOM 1296 C CA . VAL A 1 168 ? -9.563 -10.992 -1.089 1.00 94.81 168 VAL A CA 1
ATOM 1297 C C . VAL A 1 168 ? -10.618 -10.598 -0.059 1.00 94.81 168 VAL A C 1
ATOM 1299 O O . VAL A 1 168 ? -10.790 -11.292 0.945 1.00 94.81 168 VAL A O 1
ATOM 1302 N N . ILE A 1 169 ? -11.332 -9.495 -0.292 1.00 96.75 169 ILE A N 1
ATOM 1303 C CA . ILE A 1 169 ? -12.340 -9.007 0.660 1.00 96.75 169 ILE A CA 1
ATOM 1304 C C . ILE A 1 169 ? -13.641 -9.815 0.598 1.00 96.75 169 ILE A C 1
ATOM 1306 O O . ILE A 1 169 ? -14.108 -10.186 -0.482 1.00 96.75 169 ILE A O 1
ATOM 1310 N N . ASN A 1 170 ? -14.256 -10.036 1.761 1.00 96.69 170 ASN A N 1
ATOM 1311 C CA . ASN A 1 170 ? -15.595 -10.605 1.872 1.00 96.69 170 ASN A CA 1
ATOM 1312 C C . ASN A 1 170 ? -16.628 -9.497 2.118 1.00 96.69 170 ASN A C 1
ATOM 1314 O O . ASN A 1 170 ? -16.655 -8.885 3.189 1.00 96.69 170 ASN A O 1
ATOM 1318 N N . ILE A 1 171 ? -17.456 -9.225 1.109 1.00 97.12 171 ILE A N 1
ATOM 1319 C CA . ILE A 1 171 ? -18.434 -8.132 1.121 1.00 97.12 171 ILE A CA 1
ATOM 1320 C C . ILE A 1 171 ? -19.708 -8.586 1.834 1.00 97.12 171 ILE A C 1
ATOM 1322 O O . ILE A 1 171 ? -20.315 -9.585 1.458 1.00 97.12 171 ILE A O 1
ATOM 1326 N N . THR A 1 172 ? -20.163 -7.811 2.817 1.00 96.75 172 THR A N 1
ATOM 1327 C CA . THR A 1 172 ? -21.474 -8.013 3.456 1.00 96.75 172 THR A CA 1
ATOM 1328 C C . THR A 1 172 ? -22.551 -7.122 2.866 1.00 96.75 172 THR A C 1
ATOM 1330 O O . THR A 1 172 ? -23.718 -7.512 2.814 1.00 96.75 172 THR A O 1
ATOM 1333 N N . LYS A 1 173 ? -22.181 -5.915 2.431 1.00 96.88 173 LYS A N 1
ATOM 1334 C CA . LYS A 1 173 ? -23.130 -4.931 1.912 1.00 96.88 173 LYS A CA 1
ATOM 1335 C C . LYS A 1 173 ? -22.467 -4.004 0.903 1.00 96.88 173 LYS A C 1
ATOM 1337 O O . LYS A 1 173 ? -21.433 -3.410 1.186 1.00 96.88 173 LYS A O 1
ATOM 1342 N N . LYS A 1 174 ? -23.109 -3.810 -0.249 1.00 97.56 174 LYS A N 1
ATOM 1343 C CA . LYS A 1 174 ? -22.777 -2.724 -1.181 1.00 97.56 174 LYS A CA 1
ATOM 1344 C C . LYS A 1 174 ? -23.437 -1.430 -0.690 1.00 97.56 174 LYS A C 1
ATOM 1346 O O . LYS A 1 174 ? -24.653 -1.408 -0.500 1.00 97.56 174 LYS A O 1
ATOM 1351 N N . ILE A 1 175 ? -22.642 -0.392 -0.433 1.00 96.88 175 ILE A N 1
ATOM 1352 C CA . ILE A 1 175 ? -23.131 0.930 -0.006 1.00 96.88 175 ILE A CA 1
ATOM 1353 C C . ILE A 1 175 ? -23.320 1.826 -1.235 1.00 96.88 175 ILE A C 1
ATOM 1355 O O . ILE A 1 175 ? -24.381 2.425 -1.385 1.00 96.88 175 ILE A O 1
ATOM 1359 N N . ASP A 1 176 ? -22.323 1.860 -2.122 1.00 95.19 176 ASP A N 1
ATOM 1360 C CA . ASP A 1 176 ? -22.371 2.499 -3.442 1.00 95.19 176 ASP A CA 1
ATOM 1361 C C . ASP A 1 176 ? -21.533 1.690 -4.465 1.00 95.19 176 ASP A C 1
ATOM 1363 O O . ASP A 1 176 ? -21.167 0.544 -4.199 1.00 95.19 176 ASP A O 1
ATOM 1367 N N . ASP A 1 177 ? -21.273 2.223 -5.663 1.00 94.06 177 ASP A N 1
ATOM 1368 C CA . ASP A 1 177 ? -20.524 1.517 -6.720 1.00 94.06 177 ASP A CA 1
ATOM 1369 C C . ASP A 1 177 ? -19.042 1.261 -6.412 1.00 94.06 177 ASP A C 1
ATOM 1371 O O . ASP A 1 177 ? -18.449 0.326 -6.966 1.00 94.06 177 ASP A O 1
ATOM 1375 N N . ASN A 1 178 ? -18.461 2.055 -5.516 1.00 96.88 178 ASN A N 1
ATOM 1376 C CA . ASN A 1 178 ? -17.061 1.981 -5.122 1.00 96.88 178 ASN A CA 1
ATOM 1377 C C . ASN A 1 178 ? -16.885 1.665 -3.626 1.00 96.88 178 ASN A C 1
ATOM 1379 O O . ASN A 1 178 ? -15.766 1.378 -3.219 1.00 96.88 178 ASN A O 1
ATOM 1383 N N . LEU A 1 179 ? -17.939 1.681 -2.808 1.00 98.31 179 LEU A N 1
ATOM 1384 C CA . LEU A 1 179 ? -17.884 1.523 -1.358 1.00 98.31 179 LEU A CA 1
ATOM 1385 C C . LEU A 1 179 ? -18.697 0.322 -0.877 1.00 98.31 179 LEU A C 1
ATOM 1387 O O . LEU A 1 179 ? -19.897 0.183 -1.136 1.00 98.31 179 LEU A O 1
ATOM 1391 N N . PHE A 1 180 ? -18.040 -0.506 -0.077 1.00 98.44 180 PHE A N 1
ATOM 1392 C CA . PHE A 1 180 ? -18.572 -1.757 0.441 1.00 98.44 180 PHE A CA 1
ATOM 1393 C C . PHE A 1 180 ? -18.338 -1.836 1.947 1.00 98.44 180 PHE A C 1
ATOM 1395 O O . PHE A 1 180 ? -17.334 -1.347 2.456 1.00 98.44 180 PHE A O 1
ATOM 1402 N N . GLU A 1 181 ? -19.247 -2.481 2.664 1.00 98.31 181 GLU A N 1
ATOM 1403 C CA . GLU A 1 181 ? -19.001 -2.969 4.017 1.00 98.31 181 GLU A CA 1
ATOM 1404 C C . GLU A 1 181 ? -18.498 -4.411 3.939 1.00 98.31 181 GLU A C 1
ATOM 1406 O O . GLU A 1 181 ? -18.966 -5.193 3.101 1.00 98.31 181 GLU A O 1
ATOM 1411 N N . ILE A 1 182 ? -17.530 -4.750 4.789 1.00 98.00 182 ILE A N 1
ATOM 1412 C CA . ILE A 1 182 ? -16.881 -6.063 4.800 1.00 98.00 182 ILE A CA 1
ATOM 1413 C C . ILE A 1 182 ? -16.942 -6.686 6.194 1.00 98.00 182 ILE A C 1
ATOM 1415 O O . ILE A 1 182 ? -16.980 -5.972 7.192 1.00 98.00 182 ILE A O 1
ATOM 1419 N N . ASN A 1 183 ? -16.905 -8.018 6.271 1.00 96.19 183 ASN A N 1
ATOM 1420 C CA . ASN A 1 183 ? -16.767 -8.752 7.542 1.00 96.19 183 ASN A CA 1
ATOM 1421 C C . ASN A 1 183 ? -15.443 -9.521 7.664 1.00 96.19 183 ASN A C 1
ATOM 1423 O O . ASN A 1 183 ? -15.233 -10.234 8.645 1.00 96.19 183 ASN A O 1
ATOM 1427 N N . GLY A 1 184 ? -14.560 -9.402 6.673 1.00 94.94 184 GLY A N 1
ATOM 1428 C CA . GLY A 1 184 ? -13.251 -10.026 6.723 1.00 94.94 184 GLY A CA 1
ATOM 1429 C C . GLY A 1 184 ? -12.534 -10.078 5.387 1.00 94.94 184 GLY A C 1
ATOM 1430 O O . GLY A 1 184 ? -12.995 -9.554 4.370 1.00 94.94 184 GLY A O 1
ATOM 1431 N N . VAL A 1 185 ? -11.374 -10.720 5.433 1.00 95.00 185 VAL A N 1
ATOM 1432 C CA . VAL A 1 185 ? -10.457 -10.903 4.314 1.00 95.00 185 VAL A CA 1
ATOM 1433 C C . VAL A 1 185 ? -9.990 -12.350 4.314 1.00 95.00 185 VAL A C 1
ATOM 1435 O O . VAL A 1 185 ? -9.626 -12.885 5.359 1.00 95.00 185 VAL A O 1
ATOM 1438 N N . VAL A 1 186 ? -9.952 -12.967 3.138 1.00 90.00 186 VAL A N 1
ATOM 1439 C CA . VAL A 1 186 ? -9.350 -14.289 2.952 1.00 90.00 186 VAL A CA 1
ATOM 1440 C C . VAL A 1 186 ? -7.978 -14.108 2.306 1.00 90.00 186 VAL A C 1
ATOM 1442 O O . VAL A 1 186 ? -7.878 -13.560 1.211 1.00 90.00 186 VAL A O 1
ATOM 1445 N N . GLU A 1 187 ? -6.908 -14.522 2.986 1.00 90.25 187 GLU A N 1
ATOM 1446 C CA . GLU A 1 187 ? -5.534 -14.432 2.469 1.00 90.25 187 GLU A CA 1
ATOM 1447 C C . GLU A 1 187 ? -5.287 -15.515 1.413 1.00 90.25 187 GLU A C 1
ATOM 1449 O O . GLU A 1 187 ? -5.297 -16.703 1.732 1.00 90.25 187 GLU A O 1
ATOM 1454 N N . LYS A 1 188 ? -5.019 -15.102 0.167 1.00 88.62 188 LYS A N 1
ATOM 1455 C CA . LYS A 1 188 ? -4.608 -15.974 -0.949 1.00 88.62 188 LYS A CA 1
ATOM 1456 C C . LYS A 1 188 ? -5.510 -17.209 -1.129 1.00 88.62 188 LYS A C 1
ATOM 1458 O O . LYS A 1 188 ? -5.001 -18.334 -1.155 1.00 88.62 188 LYS A O 1
ATOM 1463 N N . PRO A 1 189 ? -6.840 -17.028 -1.256 1.00 90.56 189 PRO A N 1
ATOM 1464 C CA . PRO A 1 189 ? -7.760 -18.140 -1.460 1.00 90.56 189 PRO A CA 1
ATOM 1465 C C . PRO A 1 189 ? -7.513 -18.814 -2.808 1.00 90.56 189 PRO A C 1
ATOM 1467 O O . PRO A 1 189 ? -7.002 -18.200 -3.751 1.00 90.56 189 PRO A O 1
ATOM 1470 N N . LYS A 1 190 ? -7.958 -20.064 -2.950 1.00 93.19 190 LYS A N 1
ATOM 1471 C CA . LYS A 1 190 ? -8.143 -20.629 -4.290 1.00 93.19 190 LYS A CA 1
ATOM 1472 C C . LYS A 1 190 ? -9.243 -19.858 -5.026 1.00 93.19 190 LYS A C 1
ATOM 1474 O O . LYS A 1 190 ? -10.127 -19.284 -4.397 1.00 93.19 190 LYS A O 1
ATOM 1479 N N . LYS A 1 191 ? -9.193 -19.842 -6.359 1.00 93.19 191 LYS A N 1
ATOM 1480 C CA . LYS A 1 191 ? -10.146 -19.098 -7.202 1.00 93.19 191 LYS A CA 1
ATOM 1481 C C . LYS A 1 191 ? -11.614 -19.450 -6.914 1.00 93.19 191 LYS A C 1
ATOM 1483 O O . LYS A 1 191 ? -12.456 -18.565 -6.928 1.00 93.19 191 LYS A O 1
ATOM 1488 N N . ASP A 1 192 ? -11.904 -20.718 -6.651 1.00 93.50 192 ASP A N 1
ATOM 1489 C CA . ASP A 1 192 ? -13.231 -21.259 -6.326 1.00 93.50 192 ASP A CA 1
ATOM 1490 C C . ASP A 1 192 ? -13.685 -20.980 -4.884 1.00 93.50 192 ASP A C 1
ATOM 1492 O O . ASP A 1 192 ? -14.875 -21.037 -4.590 1.00 93.50 192 ASP A O 1
ATOM 1496 N N . GLU A 1 193 ? -12.751 -20.644 -3.996 1.00 92.44 193 GLU A N 1
ATOM 1497 C CA . GLU A 1 193 ? -13.002 -20.297 -2.591 1.00 92.44 193 GLU A CA 1
ATOM 1498 C C . GLU A 1 193 ? -12.982 -18.771 -2.359 1.00 92.44 193 GLU A C 1
ATOM 1500 O O . GLU A 1 193 ? -13.228 -18.300 -1.246 1.00 92.44 193 GLU A O 1
ATOM 1505 N N . ALA A 1 194 ? -12.660 -17.980 -3.389 1.00 94.31 194 ALA A N 1
ATOM 1506 C CA . ALA A 1 194 ? -12.514 -16.536 -3.286 1.00 94.31 194 ALA A CA 1
ATOM 1507 C C . ALA A 1 194 ? -13.889 -15.849 -3.131 1.00 94.31 194 ALA A C 1
ATOM 1509 O O . ALA A 1 194 ? -14.753 -16.014 -3.993 1.00 94.31 194 ALA A O 1
ATOM 1510 N N . PRO A 1 195 ? -14.106 -15.035 -2.079 1.00 95.38 195 PRO A N 1
ATOM 1511 C CA . PRO A 1 195 ? -15.409 -14.408 -1.828 1.00 95.38 195 PRO A CA 1
ATOM 1512 C C . PRO A 1 195 ? -15.747 -13.270 -2.806 1.00 95.38 195 PRO A C 1
ATOM 1514 O O . PRO A 1 195 ? -16.895 -12.842 -2.894 1.00 95.38 195 PRO A O 1
ATOM 1517 N N . SER A 1 196 ? -14.750 -12.751 -3.521 1.00 97.06 196 SER A N 1
ATOM 1518 C CA . SER A 1 196 ? -14.894 -11.741 -4.569 1.00 97.06 196 SER A CA 1
ATOM 1519 C C . SER A 1 196 ? -13.655 -11.751 -5.474 1.00 97.06 196 SER A C 1
ATOM 1521 O O . SER A 1 196 ? -1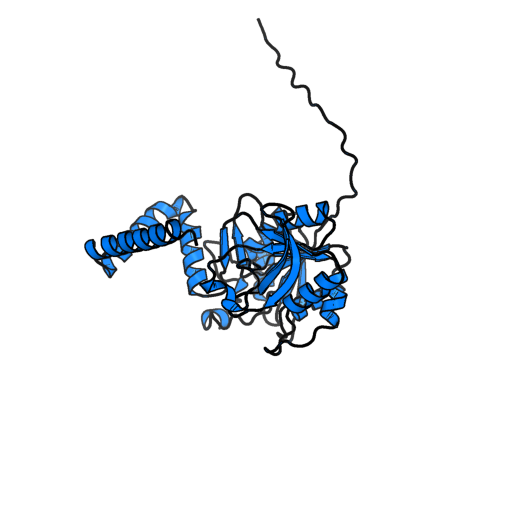2.729 -12.538 -5.275 1.00 97.06 196 SER A O 1
ATOM 1523 N N . ASN A 1 197 ? -13.606 -10.851 -6.453 1.00 96.38 197 ASN A N 1
ATOM 1524 C CA . ASN A 1 197 ? -12.401 -10.530 -7.220 1.00 96.38 197 ASN A CA 1
ATOM 1525 C C . ASN A 1 197 ? -11.768 -9.190 -6.796 1.00 96.38 197 ASN A C 1
ATOM 1527 O O . ASN A 1 197 ? -10.942 -8.628 -7.521 1.00 96.38 197 ASN A O 1
ATOM 1531 N N . LEU A 1 198 ? -12.156 -8.676 -5.624 1.00 97.19 198 LEU A N 1
ATOM 1532 C CA . LEU A 1 198 ? -11.627 -7.444 -5.057 1.00 97.19 198 LEU A CA 1
ATOM 1533 C C . LEU A 1 198 ? -10.478 -7.774 -4.109 1.00 97.19 198 LEU A C 1
ATOM 1535 O O . LEU A 1 198 ? -10.657 -8.421 -3.074 1.00 97.19 198 LEU A O 1
ATOM 1539 N N . ILE A 1 199 ? -9.289 -7.309 -4.473 1.00 95.19 199 ILE A N 1
ATOM 1540 C CA . ILE A 1 199 ? -8.057 -7.543 -3.724 1.00 95.19 199 ILE A CA 1
ATOM 1541 C C . ILE A 1 199 ? -7.547 -6.247 -3.120 1.00 95.19 199 ILE A C 1
ATOM 1543 O O . ILE A 1 199 ? -7.756 -5.169 -3.675 1.00 95.19 199 ILE A O 1
ATOM 1547 N N . MET A 1 200 ? -6.864 -6.350 -1.985 1.00 93.06 200 MET A N 1
ATOM 1548 C CA . MET A 1 200 ? -6.344 -5.184 -1.277 1.00 93.06 200 MET A CA 1
ATOM 1549 C C . MET A 1 200 ? -4.950 -4.800 -1.794 1.00 93.06 200 MET A C 1
ATOM 1551 O O . MET A 1 200 ? -3.988 -5.526 -1.523 1.00 93.06 200 MET A O 1
ATOM 1555 N N . PRO A 1 201 ? -4.787 -3.676 -2.520 1.00 89.25 201 PRO A N 1
ATOM 1556 C CA . PRO A 1 201 ? -3.481 -3.047 -2.639 1.00 89.25 201 PRO A CA 1
ATOM 1557 C C . PRO A 1 201 ? -3.026 -2.572 -1.260 1.00 89.25 201 PRO A C 1
ATOM 1559 O O . PRO A 1 201 ? -3.842 -2.343 -0.367 1.00 89.25 201 PRO A O 1
ATOM 1562 N N . GLY A 1 202 ? -1.724 -2.372 -1.082 1.00 92.06 202 GLY A N 1
ATOM 1563 C CA . GLY A 1 202 ? -1.156 -1.915 0.179 1.00 92.06 202 GLY A CA 1
ATOM 1564 C C . GLY A 1 202 ? -1.493 -0.468 0.567 1.00 92.06 202 GLY A C 1
ATOM 1565 O O . GLY A 1 202 ? -0.568 0.324 0.740 1.00 92.06 202 GLY A O 1
ATOM 1566 N N . ARG A 1 203 ? -2.776 -0.105 0.687 1.00 97.31 203 ARG A N 1
ATOM 1567 C CA . ARG A 1 203 ? -3.307 1.194 1.129 1.00 97.31 203 ARG A CA 1
ATOM 1568 C C . ARG A 1 203 ? -4.463 0.972 2.096 1.00 97.31 203 ARG A C 1
ATOM 1570 O O . ARG A 1 203 ? -5.481 0.387 1.733 1.00 97.31 203 ARG A O 1
ATOM 1577 N N . TYR A 1 204 ? -4.311 1.472 3.315 1.00 98.31 204 TYR A N 1
ATOM 1578 C CA . TYR A 1 204 ? -5.292 1.285 4.377 1.00 98.31 204 TYR A CA 1
ATOM 1579 C C . TYR A 1 204 ? -5.360 2.514 5.275 1.00 98.31 204 TYR A C 1
ATOM 1581 O O . TYR A 1 204 ? -4.346 3.175 5.488 1.00 98.31 204 TYR A O 1
ATOM 1589 N N . VAL A 1 205 ? -6.528 2.775 5.853 1.00 98.62 205 VAL A N 1
ATOM 1590 C CA . VAL A 1 205 ? -6.713 3.714 6.961 1.00 98.62 205 VAL A CA 1
ATOM 1591 C C . VAL A 1 205 ? -7.421 2.971 8.081 1.00 98.62 205 VAL A C 1
ATOM 1593 O O . VAL A 1 205 ? -8.547 2.513 7.909 1.00 98.62 205 VAL A O 1
ATOM 1596 N N . PHE A 1 206 ? -6.771 2.835 9.231 1.00 98.50 206 PHE A N 1
ATOM 1597 C CA . PHE A 1 206 ? -7.307 2.071 10.353 1.00 98.50 206 PHE A CA 1
ATOM 1598 C C . PHE A 1 206 ? -7.573 2.951 11.554 1.00 98.50 206 PHE A C 1
ATOM 1600 O O . PHE A 1 206 ? -6.818 3.883 11.831 1.00 98.50 206 PHE A O 1
ATOM 1607 N N . SER A 1 207 ? -8.614 2.596 12.303 1.00 97.31 207 SER A N 1
ATOM 1608 C CA . SER A 1 207 ? -8.733 3.029 13.687 1.00 97.31 207 SER A CA 1
ATOM 1609 C C . SER A 1 207 ? -7.633 2.389 14.536 1.00 97.31 207 SER A C 1
ATOM 1611 O O . SER A 1 207 ? -7.327 1.206 14.372 1.00 97.31 207 SER A O 1
ATOM 1613 N N . SER A 1 208 ? -7.109 3.122 15.519 1.00 96.62 208 SER A N 1
ATOM 1614 C CA . SER A 1 208 ? -6.141 2.628 16.513 1.00 96.62 208 SER A CA 1
ATOM 1615 C C . SER A 1 208 ? -6.613 1.415 17.313 1.00 96.62 208 SER A C 1
ATOM 1617 O O . SER A 1 208 ? -5.794 0.687 17.870 1.00 96.62 208 SER A O 1
ATOM 1619 N N . ARG A 1 209 ? -7.912 1.097 17.299 1.00 96.38 209 ARG A N 1
ATOM 1620 C CA . ARG A 1 209 ? -8.420 -0.159 17.867 1.00 96.38 209 ARG A CA 1
ATOM 1621 C C . ARG A 1 209 ? -7.863 -1.406 17.175 1.00 96.38 209 ARG A C 1
ATOM 1623 O O . ARG A 1 209 ? -7.795 -2.450 17.820 1.00 96.38 209 ARG A O 1
ATOM 1630 N N . ILE A 1 210 ? -7.364 -1.302 15.934 1.00 97.62 210 ILE A N 1
ATOM 1631 C CA . ILE A 1 210 ? -6.706 -2.423 15.245 1.00 97.62 210 ILE A CA 1
ATOM 1632 C C . ILE A 1 210 ? -5.535 -3.009 16.053 1.00 97.62 210 ILE A C 1
ATOM 1634 O O . ILE A 1 210 ? -5.309 -4.219 16.014 1.00 97.62 210 ILE A O 1
ATOM 1638 N N . PHE A 1 211 ? -4.834 -2.193 16.854 1.00 97.94 211 PHE A N 1
ATOM 1639 C CA . PHE A 1 211 ? -3.724 -2.654 17.695 1.00 97.94 211 PHE A CA 1
ATOM 1640 C C . PHE A 1 211 ? -4.144 -3.709 18.726 1.00 97.94 211 PHE A C 1
ATOM 1642 O O . PHE A 1 211 ? -3.362 -4.613 19.023 1.00 97.94 211 PHE A O 1
ATOM 1649 N N . ASN A 1 212 ? -5.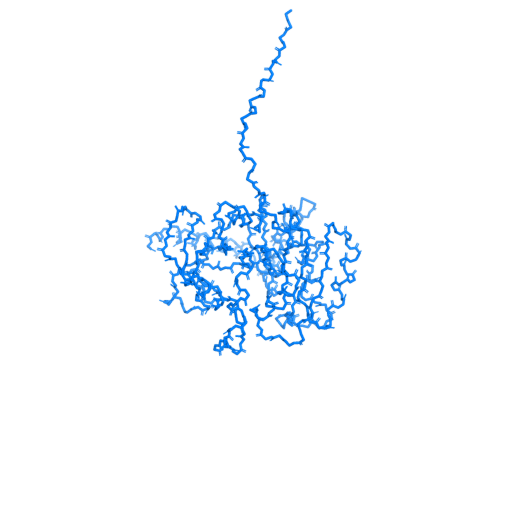388 -3.669 19.215 1.00 96.06 212 ASN A N 1
ATOM 1650 C CA . ASN A 1 212 ? -5.905 -4.681 20.140 1.00 96.06 212 ASN A CA 1
ATOM 1651 C C . ASN A 1 212 ? -5.982 -6.066 19.487 1.00 96.06 212 ASN A C 1
ATOM 1653 O O . ASN A 1 212 ? -5.714 -7.075 20.140 1.00 96.06 212 ASN A O 1
ATOM 1657 N N . TYR A 1 213 ? -6.308 -6.118 18.195 1.00 96.19 213 TYR A N 1
ATOM 1658 C CA . TYR A 1 213 ? -6.371 -7.367 17.439 1.00 96.19 213 TYR A CA 1
ATOM 1659 C C . TYR A 1 213 ? -4.975 -7.815 17.002 1.00 96.19 213 TYR A C 1
ATOM 1661 O O . TYR A 1 213 ? -4.656 -8.996 17.111 1.00 96.19 213 TYR A O 1
ATOM 1669 N N . LEU A 1 214 ? -4.103 -6.873 16.623 1.00 96.06 214 LEU A N 1
ATOM 1670 C CA . LEU A 1 214 ? -2.713 -7.154 16.251 1.00 96.06 214 LEU A CA 1
ATOM 1671 C C . LEU A 1 214 ? -1.913 -7.831 17.379 1.00 96.06 214 LEU A C 1
ATOM 1673 O O . LEU A 1 214 ? -1.164 -8.767 17.113 1.00 96.06 214 LEU A O 1
ATOM 1677 N N . LYS A 1 215 ? -2.101 -7.413 18.640 1.00 91.81 215 LYS A N 1
ATOM 1678 C CA . LYS A 1 215 ? -1.440 -8.024 19.815 1.00 91.81 215 LYS A CA 1
ATOM 1679 C C . LYS A 1 215 ? -1.814 -9.484 20.049 1.00 91.81 215 LYS A C 1
ATOM 1681 O O . LYS A 1 215 ? -1.020 -10.236 20.605 1.00 91.81 215 LYS A O 1
ATOM 1686 N N . ASN A 1 216 ? -3.031 -9.858 19.668 1.00 89.69 216 ASN A N 1
ATOM 1687 C CA . ASN A 1 216 ? -3.612 -11.169 19.942 1.00 89.69 216 ASN A CA 1
ATOM 1688 C C . ASN A 1 216 ? -3.575 -12.096 18.720 1.00 89.69 216 ASN A C 1
ATOM 1690 O O . ASN A 1 216 ? -4.154 -13.185 18.756 1.00 89.69 216 ASN A O 1
ATOM 1694 N N . LEU A 1 217 ? -2.905 -11.678 17.640 1.00 89.19 217 LEU A N 1
ATOM 1695 C CA . LEU A 1 217 ? -2.777 -12.490 16.442 1.00 89.19 217 LEU A CA 1
ATOM 1696 C C . LEU A 1 217 ? -2.072 -13.808 16.737 1.00 89.19 217 LEU A C 1
ATOM 1698 O O . LEU A 1 217 ? -1.101 -13.893 17.490 1.00 89.19 217 LEU A O 1
ATOM 1702 N N . LYS A 1 218 ? -2.544 -14.845 16.056 1.00 91.81 218 LYS A N 1
ATOM 1703 C CA . LYS A 1 218 ? -1.839 -16.114 15.939 1.00 91.81 218 LYS A CA 1
ATOM 1704 C C . LYS A 1 218 ? -1.103 -16.127 14.610 1.00 91.81 218 LYS A C 1
ATOM 1706 O O . LYS A 1 218 ? -1.452 -15.403 13.683 1.00 91.81 218 LYS A O 1
ATOM 1711 N N . LYS A 1 219 ? -0.067 -16.953 14.525 1.00 91.62 219 LYS A N 1
ATOM 1712 C CA . LYS A 1 219 ? 0.603 -17.193 13.251 1.00 91.62 219 LYS A CA 1
ATOM 1713 C C . LYS A 1 219 ? -0.362 -17.8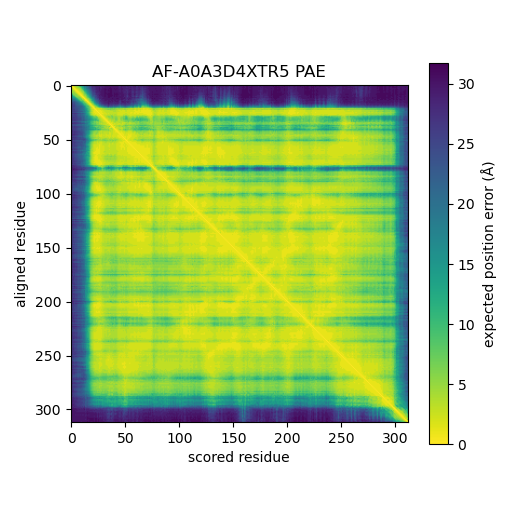91 12.294 1.00 91.62 219 LYS A C 1
ATOM 1715 O O . LYS A 1 219 ? -1.017 -18.856 12.691 1.00 91.62 219 LYS A O 1
ATOM 1720 N N . SER A 1 220 ? -0.401 -17.424 11.053 1.00 88.56 220 SER A N 1
ATOM 1721 C CA . SER A 1 220 ? -1.136 -18.055 9.961 1.00 88.56 220 SER A CA 1
ATOM 1722 C C . SER A 1 220 ? -0.545 -19.430 9.619 1.00 88.56 220 SER A C 1
ATOM 1724 O O . SER A 1 220 ? 0.502 -19.827 10.140 1.00 88.56 220 SER A O 1
ATOM 1726 N N . ALA A 1 221 ? -1.158 -20.148 8.672 1.00 83.25 221 ALA A N 1
ATOM 1727 C CA . ALA A 1 221 ? -0.609 -21.401 8.139 1.00 83.25 221 ALA A CA 1
ATOM 1728 C C . ALA A 1 221 ? 0.819 -21.249 7.567 1.00 83.25 221 ALA A C 1
ATOM 1730 O O . ALA A 1 221 ? 1.561 -22.225 7.482 1.00 83.25 221 ALA A O 1
ATOM 1731 N N . ARG A 1 222 ? 1.226 -20.020 7.212 1.00 81.81 222 ARG A N 1
ATOM 1732 C CA . ARG A 1 222 ? 2.577 -19.683 6.733 1.00 81.81 222 ARG A CA 1
ATOM 1733 C C . ARG A 1 222 ? 3.569 -19.378 7.862 1.00 81.81 222 ARG A C 1
ATOM 1735 O O . ARG A 1 222 ? 4.743 -19.151 7.591 1.00 81.81 222 ARG A O 1
ATOM 1742 N N . GLY A 1 223 ? 3.121 -19.363 9.117 1.00 89.19 223 GLY A N 1
ATOM 1743 C CA . GLY A 1 223 ? 3.964 -19.055 10.272 1.00 89.19 223 GLY A CA 1
ATOM 1744 C C . GLY A 1 223 ? 4.197 -17.557 10.518 1.00 89.19 223 GLY A C 1
ATOM 1745 O O . GLY A 1 223 ? 5.047 -17.214 11.344 1.00 89.19 223 GLY A O 1
ATOM 1746 N N . GLU A 1 224 ? 3.454 -16.681 9.835 1.00 91.00 224 GLU A N 1
ATOM 1747 C CA . GLU A 1 224 ? 3.559 -15.215 9.896 1.00 91.00 224 GLU A CA 1
ATOM 1748 C C . GLU A 1 224 ? 2.334 -14.611 10.614 1.00 91.00 224 GLU A C 1
ATOM 1750 O O . GLU A 1 224 ? 1.237 -15.158 10.540 1.00 91.00 224 GLU A O 1
ATOM 1755 N N . PHE A 1 225 ? 2.510 -13.493 11.321 1.00 92.94 225 PHE A N 1
ATOM 1756 C CA . PHE A 1 225 ? 1.412 -12.671 11.836 1.00 92.94 225 PHE A CA 1
ATOM 1757 C C . PHE A 1 225 ? 0.912 -11.767 10.708 1.00 92.94 225 PHE A C 1
ATOM 1759 O O . PHE A 1 225 ? 1.573 -10.782 10.364 1.00 92.94 225 PHE A O 1
ATOM 1766 N N . GLU A 1 226 ? -0.226 -12.114 10.116 1.00 92.44 226 GLU A N 1
ATOM 1767 C CA . GLU A 1 226 ? -0.750 -11.436 8.930 1.00 92.44 226 GLU A CA 1
ATOM 1768 C C . GLU A 1 226 ? -1.686 -10.284 9.309 1.00 92.44 226 GLU A C 1
ATOM 1770 O O . GLU A 1 226 ? -2.504 -10.380 10.223 1.00 92.44 226 GLU A O 1
ATOM 1775 N N . LEU A 1 227 ? -1.586 -9.169 8.584 1.00 94.56 227 LEU A N 1
ATOM 1776 C CA . LEU A 1 227 ? -2.491 -8.034 8.766 1.00 94.56 227 LEU A CA 1
ATOM 1777 C C . LEU A 1 227 ? -3.939 -8.394 8.384 1.00 94.56 227 LEU A C 1
ATOM 1779 O O . LEU A 1 227 ? -4.875 -7.864 8.975 1.00 94.56 227 LEU A O 1
ATOM 1783 N N . THR A 1 228 ? -4.130 -9.310 7.432 1.00 93.44 228 THR A N 1
ATOM 1784 C CA . THR A 1 228 ? -5.448 -9.766 6.960 1.00 93.44 228 THR A CA 1
ATOM 1785 C C . THR A 1 228 ? -6.268 -10.452 8.052 1.00 93.44 228 THR A C 1
ATOM 1787 O O . THR A 1 228 ? -7.474 -10.207 8.159 1.00 93.44 228 THR A O 1
ATOM 1790 N N . ASP A 1 229 ? -5.612 -11.204 8.937 1.00 93.69 229 ASP A N 1
ATOM 1791 C CA . ASP A 1 229 ? -6.243 -11.796 10.118 1.00 93.69 229 ASP A CA 1
ATOM 1792 C C . ASP A 1 229 ? -6.738 -10.704 11.085 1.00 93.69 229 ASP A C 1
ATOM 1794 O O . ASP A 1 229 ? -7.864 -10.766 11.578 1.00 93.69 229 ASP A O 1
ATOM 1798 N N . ALA A 1 230 ? -5.948 -9.645 11.302 1.00 96.06 230 ALA A N 1
ATOM 1799 C CA . ALA A 1 230 ? -6.346 -8.535 12.174 1.00 96.06 230 ALA A CA 1
ATOM 1800 C C . ALA A 1 230 ? -7.483 -7.695 11.579 1.00 96.06 230 ALA A C 1
ATOM 1802 O O . ALA A 1 230 ? -8.359 -7.258 12.322 1.00 96.06 230 ALA A O 1
ATOM 1803 N N . ILE A 1 231 ? -7.501 -7.491 10.257 1.00 97.00 231 ILE A N 1
ATOM 1804 C CA . ILE A 1 231 ? -8.620 -6.830 9.566 1.00 97.00 231 ILE A CA 1
ATOM 1805 C C . ILE A 1 231 ? -9.903 -7.642 9.758 1.00 97.00 231 ILE A C 1
ATOM 1807 O O . ILE A 1 231 ? -10.954 -7.068 10.028 1.00 97.00 231 ILE A O 1
ATOM 1811 N N . THR A 1 232 ? -9.819 -8.971 9.665 1.00 96.31 232 THR A N 1
ATOM 1812 C CA . THR A 1 232 ? -10.964 -9.861 9.883 1.00 96.31 232 THR A CA 1
ATOM 1813 C C . THR A 1 232 ? -11.486 -9.784 11.314 1.00 96.31 232 THR A C 1
ATOM 1815 O O . THR A 1 232 ? -12.689 -9.643 11.518 1.00 96.31 232 THR A O 1
ATOM 1818 N N . GLU A 1 233 ? -10.607 -9.814 12.317 1.00 96.44 233 GLU A N 1
ATOM 1819 C CA . GLU A 1 233 ? -11.026 -9.655 13.715 1.00 96.44 233 GLU A CA 1
ATOM 1820 C C . GLU A 1 233 ? -11.600 -8.260 14.004 1.00 96.44 233 GLU A C 1
ATOM 1822 O O . GLU A 1 233 ? -12.606 -8.141 14.706 1.00 96.44 233 GLU A O 1
ATOM 1827 N N . LEU A 1 234 ? -11.037 -7.208 13.405 1.00 97.00 234 LEU A N 1
ATOM 1828 C CA . LEU A 1 234 ? -11.588 -5.857 13.486 1.00 97.00 234 LEU A CA 1
ATOM 1829 C C . LEU A 1 234 ? -12.997 -5.793 12.876 1.00 97.00 234 LEU A C 1
ATOM 1831 O O . LEU A 1 234 ? -13.910 -5.284 13.516 1.00 97.00 234 LEU A O 1
ATOM 1835 N N . ALA A 1 235 ? -13.195 -6.360 11.683 1.00 97.06 235 ALA A N 1
ATOM 1836 C CA . ALA A 1 235 ? -14.463 -6.328 10.951 1.00 97.06 235 ALA A CA 1
ATOM 1837 C C . ALA A 1 235 ? -15.595 -7.138 11.613 1.00 97.06 235 ALA A C 1
ATOM 1839 O O . ALA A 1 235 ? -16.770 -6.891 11.351 1.00 97.06 235 ALA A O 1
ATOM 1840 N N . LYS A 1 236 ? -15.268 -8.088 12.500 1.00 95.12 236 LYS A N 1
ATOM 1841 C CA . LYS A 1 236 ? -16.262 -8.799 13.328 1.00 95.12 236 LYS A CA 1
ATOM 1842 C C . LYS A 1 236 ? -16.822 -7.944 14.463 1.00 95.12 236 LYS A C 1
ATOM 1844 O O . LYS A 1 236 ? -17.927 -8.202 14.929 1.00 95.12 236 LYS A O 1
ATOM 1849 N N . ASN A 1 237 ? -16.044 -6.976 14.936 1.00 94.81 237 ASN A N 1
ATOM 1850 C CA . ASN A 1 237 ? -16.350 -6.197 16.135 1.00 94.81 237 ASN A CA 1
ATOM 1851 C C . ASN A 1 237 ? -16.678 -4.732 15.815 1.00 94.81 237 ASN A C 1
ATOM 1853 O O . ASN A 1 237 ? -17.276 -4.034 16.631 1.00 94.81 237 ASN A O 1
ATOM 1857 N N . GLU A 1 238 ? -16.285 -4.255 14.635 1.00 95.31 238 GLU A N 1
ATOM 1858 C CA . GLU A 1 238 ? -16.398 -2.866 14.216 1.00 95.31 238 GLU A CA 1
ATOM 1859 C C . GLU A 1 238 ? -16.725 -2.756 12.729 1.00 95.31 238 GLU A C 1
ATOM 1861 O O . GLU A 1 238 ? -16.390 -3.624 11.926 1.00 95.31 238 GLU A O 1
ATOM 1866 N N . ARG A 1 239 ? -17.327 -1.628 12.341 1.00 97.31 239 ARG A N 1
ATOM 1867 C CA . ARG A 1 239 ? -17.588 -1.328 10.933 1.00 97.31 239 ARG A CA 1
ATOM 1868 C C . ARG A 1 239 ? -16.267 -1.079 10.202 1.00 97.31 239 ARG A C 1
ATOM 1870 O O . ARG A 1 239 ? -15.552 -0.121 10.508 1.00 97.31 239 ARG A O 1
ATOM 1877 N N . VAL A 1 240 ? -15.979 -1.919 9.211 1.00 98.50 240 VAL A N 1
ATOM 1878 C CA . VAL A 1 240 ? -14.853 -1.767 8.285 1.00 98.50 240 VAL A CA 1
ATOM 1879 C C . VAL A 1 240 ? -15.400 -1.654 6.870 1.00 98.50 240 VAL A C 1
ATOM 1881 O O . VAL A 1 240 ? -16.274 -2.417 6.457 1.00 98.50 240 VAL A O 1
ATOM 1884 N N . LEU A 1 241 ? -14.886 -0.677 6.135 1.00 98.69 241 LEU A N 1
ATOM 1885 C CA . LEU A 1 241 ? -15.277 -0.399 4.765 1.00 98.69 241 LEU A CA 1
ATOM 1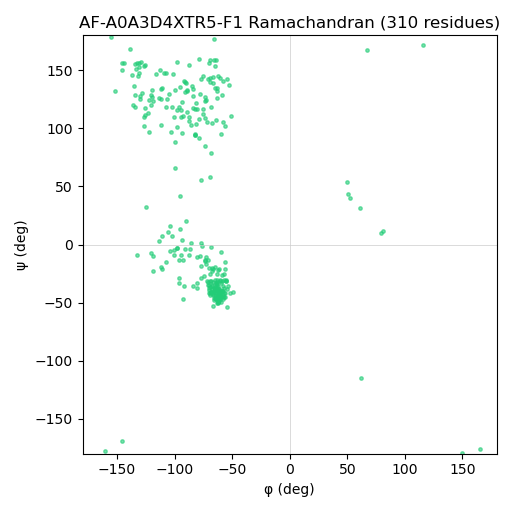886 C C . LEU A 1 241 ? -14.167 -0.809 3.805 1.00 98.69 241 LEU A C 1
ATOM 1888 O O . LEU A 1 241 ? -12.987 -0.687 4.123 1.00 98.69 241 LEU A O 1
ATOM 1892 N N . ALA A 1 242 ? -14.544 -1.244 2.613 1.00 98.62 242 ALA A N 1
ATOM 1893 C CA . ALA A 1 242 ? -13.646 -1.381 1.483 1.00 98.62 242 ALA A CA 1
ATOM 1894 C C . ALA A 1 242 ? -14.014 -0.357 0.415 1.00 98.62 242 ALA A C 1
ATOM 1896 O O . ALA A 1 242 ? -15.190 -0.210 0.079 1.00 98.62 242 ALA A O 1
ATOM 1897 N N . TYR A 1 243 ? -13.012 0.334 -0.121 1.00 98.50 243 TYR A N 1
ATOM 1898 C CA . TYR A 1 243 ? -13.201 1.322 -1.173 1.00 98.50 243 TYR A CA 1
ATOM 1899 C C . TYR A 1 243 ? -12.386 0.984 -2.417 1.00 98.50 243 TYR A C 1
ATOM 1901 O O . TYR A 1 243 ? -11.165 0.826 -2.346 1.00 98.50 243 TYR A O 1
ATOM 1909 N N . LYS A 1 244 ? -13.067 0.879 -3.559 1.00 98.00 244 LYS A N 1
ATOM 1910 C CA . LYS A 1 244 ? -12.470 0.622 -4.867 1.00 98.00 244 LYS A CA 1
ATOM 1911 C C . LYS A 1 244 ? -11.733 1.872 -5.334 1.00 98.00 244 LYS A C 1
ATOM 1913 O O . LYS A 1 244 ? -12.355 2.861 -5.708 1.00 98.00 244 LYS A O 1
ATOM 1918 N N . LEU A 1 245 ? -10.406 1.816 -5.272 1.00 97.06 245 LEU A N 1
ATOM 1919 C CA . LEU A 1 245 ? -9.539 2.952 -5.560 1.00 97.06 245 LEU A CA 1
ATOM 1920 C C . LEU A 1 245 ? -9.561 3.315 -7.048 1.00 97.06 245 LEU A C 1
ATOM 1922 O O . LEU A 1 245 ? -9.478 2.446 -7.917 1.00 97.06 245 LEU A O 1
ATOM 1926 N N . GLU A 1 246 ? -9.568 4.614 -7.331 1.00 95.25 246 GLU A N 1
ATOM 1927 C CA . GLU A 1 246 ? -9.519 5.156 -8.688 1.00 95.25 246 GLU A CA 1
ATOM 1928 C C . GLU A 1 246 ? -8.098 5.567 -9.066 1.00 95.25 246 GLU A C 1
ATOM 1930 O O . GLU A 1 246 ? -7.525 6.478 -8.468 1.00 95.25 246 GLU A O 1
ATOM 1935 N N . GLY A 1 247 ? -7.519 4.905 -10.066 1.00 92.62 247 GLY A N 1
ATOM 1936 C CA . GLY A 1 247 ? -6.158 5.166 -10.528 1.00 92.62 247 GLY A CA 1
ATOM 1937 C C . GLY A 1 247 ? -5.483 3.919 -11.088 1.00 92.62 247 GLY A C 1
ATOM 1938 O O . GLY A 1 247 ? -6.063 2.835 -11.146 1.00 92.62 247 GLY A O 1
ATOM 1939 N N . ARG A 1 248 ? -4.232 4.074 -11.522 1.00 92.19 248 ARG A N 1
ATOM 1940 C CA . ARG A 1 248 ? -3.386 2.982 -12.014 1.00 92.19 248 ARG A CA 1
ATOM 1941 C C . ARG A 1 248 ? -2.534 2.436 -10.872 1.00 92.19 248 ARG A C 1
ATOM 1943 O O . ARG A 1 248 ? -1.743 3.173 -10.283 1.00 92.19 248 ARG A O 1
ATOM 1950 N N . ARG A 1 249 ? -2.658 1.136 -10.595 1.00 93.19 249 ARG A N 1
ATOM 1951 C CA . ARG A 1 249 ? -1.783 0.414 -9.662 1.00 93.19 249 ARG A CA 1
ATOM 1952 C C . ARG A 1 249 ? -0.571 -0.160 -10.393 1.00 93.19 249 ARG A C 1
ATOM 1954 O O . ARG A 1 249 ? -0.727 -0.769 -11.449 1.00 93.19 249 ARG A O 1
ATOM 1961 N N . TYR A 1 250 ? 0.600 -0.071 -9.770 1.00 92.62 250 TYR A N 1
ATOM 1962 C CA . TYR A 1 250 ? 1.782 -0.843 -10.155 1.00 92.62 250 TYR A CA 1
ATOM 1963 C C . TYR A 1 250 ? 2.313 -1.618 -8.941 1.00 92.62 250 TYR A C 1
ATOM 1965 O O . TYR A 1 250 ? 2.815 -1.015 -7.998 1.00 92.62 250 TYR A O 1
ATOM 1973 N N . ASP A 1 251 ? 2.201 -2.949 -8.966 1.00 91.38 251 ASP A N 1
ATOM 1974 C CA . ASP A 1 251 ? 2.819 -3.850 -7.977 1.00 91.38 251 ASP A CA 1
ATOM 1975 C C . ASP A 1 251 ? 4.278 -4.079 -8.373 1.00 91.38 251 ASP A C 1
ATOM 1977 O O . ASP A 1 251 ? 4.572 -4.934 -9.202 1.00 91.38 251 ASP A O 1
ATOM 1981 N N . VAL A 1 252 ? 5.206 -3.312 -7.812 1.00 92.62 252 VAL A N 1
ATOM 1982 C CA . VAL A 1 252 ? 6.641 -3.393 -8.128 1.00 92.62 252 VAL A CA 1
ATOM 1983 C C . VAL A 1 252 ? 7.383 -4.388 -7.233 1.00 92.62 252 VAL A C 1
ATOM 1985 O O . VAL A 1 252 ? 8.608 -4.355 -7.127 1.00 92.62 252 VAL A O 1
ATOM 1988 N N . GLY A 1 253 ? 6.659 -5.318 -6.606 1.00 89.00 253 GLY A N 1
ATOM 1989 C CA . GLY A 1 253 ? 7.211 -6.346 -5.728 1.00 89.00 253 GLY A CA 1
ATOM 1990 C C . GLY A 1 253 ? 7.912 -7.504 -6.450 1.00 89.00 253 GLY A C 1
ATOM 1991 O O . GLY A 1 253 ? 8.413 -8.417 -5.784 1.00 89.00 253 GLY A O 1
ATOM 1992 N N . THR A 1 254 ? 7.956 -7.511 -7.786 1.00 89.56 254 THR A N 1
ATOM 1993 C CA . THR A 1 254 ? 8.651 -8.520 -8.608 1.00 89.56 254 THR A CA 1
ATOM 1994 C C . THR A 1 254 ? 9.491 -7.857 -9.706 1.00 89.56 254 THR A C 1
ATOM 1996 O O . THR A 1 254 ? 9.112 -6.784 -10.181 1.00 89.56 254 THR A O 1
ATOM 1999 N N . PRO A 1 255 ? 10.600 -8.477 -10.162 1.00 91.00 255 PRO A N 1
ATOM 2000 C CA . PRO A 1 255 ? 11.410 -7.922 -11.249 1.00 91.00 255 PRO A CA 1
ATOM 2001 C C . PRO A 1 255 ? 10.619 -7.654 -12.532 1.00 91.00 255 PRO A C 1
ATOM 2003 O O . PRO A 1 255 ? 10.787 -6.609 -13.155 1.00 91.00 255 PRO A O 1
ATOM 2006 N N . GLU A 1 256 ? 9.722 -8.569 -12.907 1.00 91.31 256 GLU A N 1
ATOM 2007 C CA . GLU A 1 256 ? 8.889 -8.426 -14.102 1.00 91.31 256 GLU A CA 1
ATOM 2008 C C . GLU A 1 256 ? 7.979 -7.198 -14.009 1.00 91.31 256 GLU A C 1
ATOM 2010 O O . GLU A 1 256 ? 7.957 -6.365 -14.918 1.00 91.31 256 GLU A O 1
ATOM 2015 N N . ASN A 1 257 ? 7.247 -7.053 -12.905 1.00 91.94 257 ASN A N 1
ATOM 2016 C CA . ASN A 1 257 ? 6.338 -5.926 -12.758 1.00 91.94 257 ASN A CA 1
ATOM 2017 C C . ASN A 1 257 ? 7.086 -4.606 -12.541 1.00 91.94 257 ASN A C 1
ATOM 2019 O O . ASN A 1 257 ? 6.631 -3.570 -13.016 1.00 91.94 257 ASN A O 1
ATOM 2023 N N . TRP A 1 258 ? 8.253 -4.634 -11.896 1.00 94.06 258 TRP A N 1
ATOM 2024 C CA . TRP A 1 258 ? 9.135 -3.474 -11.780 1.00 94.06 258 TRP A CA 1
ATOM 2025 C C . TRP A 1 258 ? 9.630 -2.979 -13.152 1.00 94.06 258 TRP A C 1
ATOM 2027 O O . TRP A 1 258 ? 9.640 -1.772 -13.401 1.00 94.06 258 TRP A O 1
ATOM 2037 N N . LEU A 1 259 ? 9.964 -3.885 -14.080 1.00 93.94 259 LEU A N 1
ATOM 2038 C CA . LEU A 1 259 ? 10.293 -3.526 -15.467 1.00 93.94 259 LEU A CA 1
ATOM 2039 C C . LEU A 1 259 ? 9.080 -2.947 -16.207 1.00 93.94 259 LEU A C 1
ATOM 2041 O O . LEU A 1 259 ? 9.197 -1.905 -16.852 1.00 93.94 259 LEU A O 1
ATOM 2045 N N . LYS A 1 260 ? 7.906 -3.585 -16.084 1.00 93.25 260 LYS A N 1
ATOM 2046 C CA . LYS A 1 260 ? 6.656 -3.082 -16.682 1.00 93.25 260 LYS A CA 1
ATOM 2047 C C . LYS A 1 260 ? 6.319 -1.677 -16.179 1.00 93.25 260 LYS A C 1
ATOM 2049 O O . LYS A 1 260 ? 5.974 -0.817 -16.983 1.00 93.25 260 LYS A O 1
ATOM 2054 N N . ALA A 1 261 ? 6.461 -1.437 -14.875 1.00 94.31 261 ALA A N 1
ATOM 2055 C CA . ALA A 1 261 ? 6.231 -0.135 -14.264 1.00 94.31 261 ALA A CA 1
ATOM 2056 C C . ALA A 1 261 ? 7.218 0.917 -14.788 1.00 94.31 261 ALA A C 1
ATOM 2058 O O . ALA A 1 261 ? 6.788 1.990 -15.192 1.00 94.31 261 ALA A O 1
ATOM 2059 N N . ASN A 1 262 ? 8.516 0.603 -14.872 1.00 94.25 262 ASN A N 1
ATOM 2060 C CA . ASN A 1 262 ? 9.510 1.514 -15.452 1.00 94.25 262 ASN A CA 1
ATOM 2061 C C . ASN A 1 262 ? 9.168 1.915 -16.893 1.00 94.25 262 ASN A C 1
ATOM 2063 O O . ASN A 1 262 ? 9.226 3.095 -17.226 1.00 94.25 262 ASN A O 1
ATOM 2067 N N . ILE A 1 263 ? 8.784 0.951 -17.736 1.00 93.62 263 ILE A N 1
ATOM 2068 C CA . ILE A 1 263 ? 8.384 1.230 -19.122 1.00 93.62 263 ILE A CA 1
ATOM 2069 C C . ILE A 1 263 ? 7.141 2.123 -19.144 1.00 93.62 263 ILE A C 1
ATOM 2071 O O . ILE A 1 263 ? 7.140 3.142 -19.827 1.00 93.62 263 ILE A O 1
ATOM 2075 N N . ALA A 1 264 ? 6.101 1.773 -18.382 1.00 92.38 264 ALA A N 1
ATOM 2076 C CA . ALA A 1 264 ? 4.859 2.540 -18.338 1.00 92.38 264 ALA A CA 1
ATOM 2077 C C . ALA A 1 264 ? 5.089 3.990 -17.878 1.00 92.38 264 ALA A C 1
ATOM 2079 O O . ALA A 1 264 ? 4.607 4.918 -18.518 1.00 92.38 264 ALA A O 1
ATOM 2080 N N . LEU A 1 265 ? 5.878 4.190 -16.819 1.00 91.31 265 LEU A N 1
ATOM 2081 C CA . LEU A 1 265 ? 6.203 5.521 -16.303 1.00 91.31 265 LEU A CA 1
ATOM 2082 C C . LEU A 1 265 ? 7.072 6.325 -17.272 1.00 91.31 265 LEU A C 1
ATOM 2084 O O . LEU A 1 265 ? 6.865 7.524 -17.425 1.00 91.31 265 LEU A O 1
ATOM 2088 N N . ALA A 1 266 ? 8.029 5.688 -17.949 1.00 91.94 266 ALA A N 1
ATOM 2089 C CA . ALA A 1 266 ? 8.868 6.367 -18.932 1.00 91.94 266 ALA A CA 1
ATOM 2090 C C . ALA A 1 266 ? 8.070 6.831 -20.163 1.00 91.94 266 ALA A C 1
ATOM 2092 O O . ALA A 1 266 ? 8.388 7.873 -20.735 1.00 91.94 266 ALA A O 1
ATOM 2093 N N . LEU A 1 267 ? 7.021 6.095 -20.546 1.00 91.31 267 LEU A N 1
ATOM 2094 C CA . LEU A 1 267 ? 6.111 6.481 -21.628 1.00 91.31 267 LEU A CA 1
ATOM 2095 C C . LEU A 1 267 ? 5.241 7.698 -21.279 1.00 91.31 267 LEU A C 1
ATOM 2097 O O . LEU A 1 267 ? 4.848 8.424 -22.192 1.00 91.31 267 LEU A O 1
ATOM 2101 N N . ASP A 1 268 ? 4.996 7.955 -19.992 1.00 89.12 268 ASP A N 1
ATOM 2102 C CA . ASP A 1 268 ? 4.285 9.150 -19.518 1.00 89.12 268 ASP A CA 1
ATOM 2103 C C . ASP A 1 268 ? 5.191 10.409 -19.511 1.00 89.12 268 ASP A C 1
ATOM 2105 O O . ASP A 1 268 ? 4.706 11.528 -19.342 1.00 89.12 268 ASP A O 1
ATOM 2109 N N . VAL A 1 269 ? 6.509 10.265 -19.721 1.00 88.56 269 VAL A N 1
ATOM 2110 C CA . VAL A 1 269 ? 7.461 11.389 -19.784 1.00 88.56 269 VAL A CA 1
ATOM 2111 C C . VAL A 1 269 ? 7.645 11.853 -21.229 1.00 88.56 269 VAL A C 1
ATOM 2113 O O . VAL A 1 269 ? 8.308 11.184 -22.022 1.00 88.56 269 VAL A O 1
ATOM 2116 N N . GLU A 1 270 ? 7.149 13.051 -21.557 1.00 89.31 270 GLU A N 1
ATOM 2117 C CA . GLU A 1 270 ? 7.181 13.636 -22.913 1.00 89.31 270 GLU A CA 1
ATOM 2118 C C . GLU A 1 270 ? 8.573 13.583 -23.570 1.00 89.31 270 GLU A C 1
ATOM 2120 O O . GLU A 1 270 ? 8.706 13.218 -24.736 1.00 89.31 270 GLU A O 1
ATOM 2125 N N . LYS A 1 271 ? 9.631 13.849 -22.791 1.00 90.31 271 LYS A N 1
ATOM 2126 C CA . LYS A 1 271 ? 11.028 13.819 -23.255 1.00 90.31 271 LYS A CA 1
ATOM 2127 C C . LYS A 1 271 ? 11.470 12.455 -23.806 1.00 90.31 271 LYS A C 1
ATOM 2129 O O . LYS A 1 271 ? 12.331 12.414 -24.682 1.00 90.31 271 LYS A O 1
ATOM 2134 N N . TYR A 1 272 ? 10.952 11.353 -23.262 1.00 87.00 272 TYR A N 1
ATOM 2135 C CA . TYR A 1 272 ? 11.395 9.991 -23.592 1.00 87.00 272 TYR A CA 1
ATOM 2136 C C . TYR A 1 272 ? 10.349 9.190 -24.369 1.00 87.00 272 TYR A C 1
ATOM 2138 O O . TYR A 1 272 ? 10.712 8.225 -25.034 1.00 87.00 272 TYR A O 1
ATOM 2146 N N . SER A 1 273 ? 9.073 9.578 -24.304 1.00 90.25 273 SER A N 1
ATOM 2147 C CA . SER A 1 273 ? 7.955 8.786 -24.823 1.00 90.25 273 SER A CA 1
ATOM 2148 C C . SER A 1 273 ? 8.137 8.407 -26.296 1.00 90.25 273 SER A C 1
ATOM 2150 O O . SER A 1 273 ? 8.146 7.223 -26.629 1.00 90.25 273 SER A O 1
ATOM 2152 N N . SER A 1 274 ? 8.384 9.385 -27.175 1.00 91.62 274 SER A N 1
ATOM 2153 C CA . SER A 1 274 ? 8.500 9.146 -28.621 1.00 91.62 274 SER A CA 1
ATOM 2154 C C . SER A 1 274 ? 9.648 8.200 -28.983 1.00 91.62 274 SER A C 1
ATOM 2156 O O . SER A 1 274 ? 9.434 7.227 -29.707 1.00 91.62 274 SER A O 1
ATOM 2158 N N . SER A 1 275 ? 10.848 8.444 -28.448 1.00 93.81 275 SER A N 1
ATOM 2159 C CA . SER A 1 275 ? 12.026 7.616 -28.737 1.00 93.81 275 SER A CA 1
ATOM 2160 C C . SER A 1 275 ? 11.920 6.223 -28.116 1.00 93.81 275 SER A C 1
ATOM 2162 O O . SER A 1 275 ? 12.337 5.240 -28.725 1.00 93.81 275 SER A O 1
ATOM 2164 N N . LEU A 1 276 ? 11.309 6.103 -26.934 1.00 93.56 276 LEU A N 1
ATOM 2165 C CA . LEU A 1 276 ? 11.077 4.814 -26.289 1.00 93.56 276 LEU A CA 1
ATOM 2166 C C . LEU A 1 276 ? 10.046 3.974 -27.053 1.00 93.56 276 LEU A C 1
ATOM 2168 O O . LEU A 1 276 ? 10.245 2.772 -27.220 1.00 93.56 276 LEU A O 1
ATOM 2172 N N . VAL A 1 277 ? 8.967 4.586 -27.552 1.00 93.44 277 VAL A N 1
ATOM 2173 C CA . VAL A 1 277 ? 7.980 3.897 -28.400 1.00 93.44 277 VAL A CA 1
ATOM 2174 C C . VAL A 1 277 ? 8.634 3.365 -29.673 1.00 93.44 277 VAL A C 1
ATOM 2176 O O . VAL A 1 277 ? 8.348 2.237 -30.076 1.00 93.44 277 VAL A O 1
ATOM 2179 N N . GLU A 1 278 ? 9.494 4.158 -30.310 1.00 93.44 278 GLU A N 1
ATOM 2180 C CA . GLU A 1 278 ? 10.232 3.740 -31.504 1.00 93.44 278 GLU A CA 1
ATOM 2181 C C . GLU A 1 278 ? 11.155 2.553 -31.204 1.00 93.44 278 GLU A C 1
ATOM 2183 O O . GLU A 1 278 ? 11.023 1.509 -31.842 1.00 93.44 278 GLU A O 1
ATOM 2188 N N . PHE A 1 279 ? 11.963 2.645 -30.144 1.00 94.62 279 PHE A N 1
ATOM 2189 C CA . PHE A 1 279 ? 12.822 1.549 -29.690 1.00 94.62 279 PHE A CA 1
ATOM 2190 C C . PHE A 1 279 ? 12.038 0.259 -29.395 1.00 94.62 279 PHE A C 1
ATOM 2192 O O . PHE A 1 279 ? 12.424 -0.827 -29.829 1.00 94.62 279 PHE A O 1
ATOM 2199 N N . ILE A 1 280 ? 10.904 0.356 -28.690 1.00 92.06 280 ILE A N 1
ATOM 2200 C CA . ILE A 1 280 ? 10.055 -0.808 -28.402 1.00 92.06 280 ILE A CA 1
ATOM 2201 C C . ILE A 1 280 ? 9.549 -1.424 -29.712 1.00 92.06 280 ILE A C 1
ATOM 2203 O O . ILE A 1 280 ? 9.612 -2.642 -29.877 1.00 92.06 280 ILE A O 1
ATOM 2207 N N . LYS A 1 281 ? 9.080 -0.615 -30.670 1.00 89.75 281 LYS A N 1
ATOM 2208 C CA . LYS A 1 281 ? 8.628 -1.119 -31.979 1.00 89.75 281 LYS A CA 1
ATOM 2209 C C . LYS A 1 281 ? 9.748 -1.847 -32.721 1.00 89.75 281 LYS A C 1
ATOM 2211 O O . LYS A 1 281 ? 9.502 -2.925 -33.265 1.00 89.75 281 LYS A O 1
ATOM 2216 N N . GLU A 1 282 ? 10.955 -1.292 -32.736 1.00 92.44 282 GLU A N 1
ATOM 2217 C CA . GLU A 1 282 ? 12.122 -1.917 -33.364 1.00 92.44 282 GLU A CA 1
ATOM 2218 C C . GLU A 1 282 ? 12.491 -3.246 -32.700 1.00 92.44 282 GLU A C 1
ATOM 2220 O O . GLU A 1 282 ? 12.688 -4.239 -33.397 1.00 92.44 282 GLU A O 1
ATOM 2225 N N . GLU A 1 283 ? 12.490 -3.321 -31.367 1.00 92.44 283 GLU A N 1
ATOM 2226 C CA . GLU A 1 283 ? 12.761 -4.566 -30.640 1.00 92.44 283 GLU A CA 1
ATOM 2227 C C . GLU A 1 283 ? 11.719 -5.653 -30.921 1.00 92.44 283 GLU A C 1
ATOM 2229 O O . GLU A 1 283 ? 12.063 -6.829 -31.076 1.00 92.44 283 GLU A O 1
ATOM 2234 N N . PHE A 1 284 ? 10.444 -5.276 -31.033 1.00 89.75 284 PHE A N 1
ATOM 2235 C CA . PHE A 1 284 ? 9.382 -6.197 -31.435 1.00 89.75 284 PHE A CA 1
ATOM 2236 C C . PHE A 1 284 ? 9.598 -6.707 -32.863 1.00 89.75 284 PHE A C 1
ATOM 2238 O O . PHE A 1 284 ? 9.552 -7.919 -33.091 1.00 89.75 284 PHE A O 1
ATOM 2245 N N . LYS A 1 285 ? 9.899 -5.812 -33.815 1.00 89.06 285 LYS A N 1
ATOM 2246 C CA . LYS A 1 285 ? 10.221 -6.197 -35.197 1.00 89.06 285 LYS A CA 1
ATOM 2247 C C . LYS A 1 285 ? 11.448 -7.106 -35.260 1.00 89.06 285 LYS A C 1
ATOM 2249 O O . LYS A 1 285 ? 11.419 -8.108 -35.967 1.00 89.06 285 LYS A O 1
ATOM 2254 N N . ARG A 1 286 ? 12.497 -6.810 -34.491 1.00 92.38 286 ARG A N 1
ATOM 2255 C CA . ARG A 1 286 ? 13.731 -7.604 -34.434 1.00 92.38 286 ARG A CA 1
ATOM 2256 C C . ARG A 1 286 ? 13.489 -9.024 -33.915 1.00 92.38 286 ARG A C 1
ATOM 2258 O O . ARG A 1 286 ? 14.127 -9.957 -34.390 1.00 92.38 286 ARG A O 1
ATOM 2265 N N . ARG A 1 287 ? 12.593 -9.195 -32.936 1.00 91.81 287 ARG A N 1
ATOM 2266 C CA . ARG A 1 287 ? 12.314 -10.496 -32.299 1.00 91.81 287 ARG A CA 1
ATOM 2267 C C . ARG A 1 287 ? 11.304 -11.350 -33.058 1.00 91.81 287 ARG A C 1
ATOM 2269 O O . ARG A 1 287 ? 11.444 -12.568 -33.056 1.00 91.81 287 ARG A O 1
ATOM 2276 N N . TYR A 1 288 ? 10.298 -10.730 -33.673 1.00 89.94 288 TYR A N 1
ATOM 2277 C CA . TYR A 1 288 ? 9.151 -11.448 -34.243 1.00 89.94 288 TYR A CA 1
ATOM 2278 C C . TYR A 1 288 ? 8.964 -11.240 -35.753 1.00 89.94 288 TYR A C 1
ATOM 2280 O O . TYR A 1 288 ? 8.113 -11.893 -36.354 1.00 89.94 288 TYR A O 1
ATOM 2288 N N . GLY A 1 289 ? 9.733 -10.348 -36.386 1.00 88.25 289 GLY A N 1
ATOM 2289 C CA . GLY A 1 289 ? 9.484 -9.902 -37.759 1.00 88.25 289 GLY A CA 1
ATOM 2290 C C . GLY A 1 289 ? 8.191 -9.086 -37.882 1.00 88.25 289 GLY A C 1
ATOM 2291 O O . GLY A 1 289 ? 7.359 -9.056 -36.975 1.00 88.25 289 GLY A O 1
ATOM 2292 N N . GLU A 1 290 ? 7.982 -8.408 -39.012 1.00 85.75 290 GLU A N 1
ATOM 2293 C CA . GLU A 1 290 ? 6.786 -7.564 -39.189 1.00 85.75 290 GLU A CA 1
ATOM 2294 C C . GLU A 1 290 ? 5.480 -8.373 -39.148 1.00 85.75 290 GLU A C 1
ATOM 2296 O O . GLU A 1 290 ? 4.503 -7.965 -38.516 1.00 85.75 290 GLU A O 1
ATOM 2301 N N . GLU A 1 291 ? 5.473 -9.558 -39.761 1.00 81.19 291 GLU A N 1
ATOM 2302 C CA . GLU A 1 291 ? 4.296 -10.428 -39.794 1.00 81.19 291 GLU A CA 1
ATOM 2303 C C . GLU A 1 291 ? 3.995 -11.060 -38.423 1.00 81.19 291 GLU A C 1
ATOM 2305 O O . GLU A 1 291 ? 2.829 -11.204 -38.048 1.00 81.19 291 GLU A O 1
ATOM 2310 N N . GLY A 1 292 ? 5.028 -11.389 -37.636 1.00 80.62 292 GLY A N 1
ATOM 2311 C CA . GLY A 1 292 ? 4.857 -11.908 -36.277 1.00 80.62 292 GLY A CA 1
ATOM 2312 C C . GLY A 1 292 ? 4.340 -10.849 -35.306 1.00 80.62 292 GLY A C 1
ATOM 2313 O O . GLY A 1 292 ? 3.466 -11.148 -34.493 1.00 80.62 292 GLY A O 1
ATOM 2314 N N . VAL A 1 293 ? 4.782 -9.591 -35.441 1.00 81.19 293 VAL A N 1
ATOM 2315 C CA . VAL A 1 293 ? 4.209 -8.466 -34.681 1.00 81.19 293 VAL A CA 1
ATOM 2316 C C . VAL A 1 293 ? 2.727 -8.286 -35.009 1.00 81.19 293 VAL A C 1
ATOM 2318 O O . VAL A 1 293 ? 1.916 -8.146 -34.094 1.00 81.19 293 VAL A O 1
ATOM 2321 N N . LYS A 1 294 ? 2.348 -8.346 -36.292 1.00 80.62 294 LYS A N 1
ATOM 2322 C CA . LYS A 1 294 ? 0.942 -8.235 -36.707 1.00 80.62 294 LYS A CA 1
ATOM 2323 C C . LYS A 1 294 ? 0.079 -9.348 -36.096 1.00 80.62 294 LYS A C 1
ATOM 2325 O O . LYS A 1 294 ? -0.936 -9.048 -35.476 1.00 80.62 294 LYS A O 1
ATOM 2330 N N . LYS A 1 295 ? 0.532 -10.607 -36.158 1.00 79.50 295 LYS A N 1
ATOM 2331 C CA . LYS A 1 295 ? -0.163 -11.757 -35.543 1.00 79.50 295 LYS A CA 1
ATOM 2332 C C . LYS A 1 295 ? -0.304 -11.629 -34.023 1.00 79.50 295 LYS A C 1
ATOM 2334 O O . LYS A 1 295 ? -1.354 -11.972 -33.490 1.00 79.50 295 LYS A O 1
ATOM 2339 N N . LEU A 1 296 ? 0.715 -11.120 -33.326 1.00 77.62 296 LEU A N 1
ATOM 2340 C CA . LEU A 1 296 ? 0.653 -10.868 -31.881 1.00 77.62 296 LEU A CA 1
ATOM 2341 C C . LEU A 1 296 ? -0.399 -9.807 -31.537 1.00 77.62 296 LEU A C 1
ATOM 2343 O O . LEU A 1 296 ? -1.214 -10.016 -30.638 1.00 77.62 296 LEU A O 1
ATOM 2347 N N . LEU A 1 297 ? -0.414 -8.686 -32.260 1.00 75.69 297 LEU A N 1
ATOM 2348 C CA . LEU A 1 297 ? -1.387 -7.613 -32.034 1.00 75.69 297 LEU A CA 1
ATOM 2349 C C . LEU A 1 297 ? -2.818 -8.060 -32.366 1.00 75.69 297 LEU A C 1
ATOM 2351 O O . LEU A 1 297 ? -3.741 -7.758 -31.608 1.00 75.69 297 LEU A O 1
ATOM 2355 N N . ASP A 1 298 ? -2.993 -8.835 -33.437 1.00 73.38 298 ASP A N 1
ATOM 2356 C CA . ASP A 1 298 ? -4.290 -9.383 -33.841 1.00 73.38 298 ASP A CA 1
ATOM 2357 C C . ASP A 1 298 ? -4.782 -10.462 -32.858 1.00 73.38 298 ASP A C 1
ATOM 2359 O O . ASP A 1 298 ? -5.937 -10.431 -32.437 1.00 73.38 298 ASP A O 1
ATOM 2363 N N . GLY A 1 299 ? -3.904 -11.353 -32.379 1.00 60.22 299 GLY A N 1
ATOM 2364 C CA . GLY A 1 299 ? -4.226 -12.334 -31.334 1.00 60.22 299 GLY A CA 1
ATOM 2365 C C . GLY A 1 299 ? -4.573 -11.690 -29.986 1.00 60.22 299 GLY A C 1
ATOM 2366 O O . GLY A 1 299 ? -5.466 -12.159 -29.281 1.00 60.22 299 GLY A O 1
ATOM 2367 N N . THR A 1 300 ? -3.938 -10.561 -29.652 1.00 55.88 300 THR A N 1
ATOM 2368 C CA . THR A 1 300 ? -4.273 -9.768 -28.455 1.00 55.88 300 THR A CA 1
ATOM 2369 C C . THR A 1 300 ? -5.626 -9.055 -28.608 1.00 55.88 300 THR A C 1
ATOM 2371 O O . THR A 1 300 ? -6.366 -8.916 -27.633 1.00 55.88 300 THR A O 1
ATOM 2374 N N . ARG A 1 301 ? -5.997 -8.646 -29.831 1.00 47.44 301 ARG A N 1
ATOM 2375 C CA . ARG A 1 301 ? -7.340 -8.130 -30.155 1.00 47.44 301 ARG A CA 1
ATOM 2376 C C . ARG A 1 301 ? -8.419 -9.205 -30.044 1.00 47.44 301 ARG A C 1
ATOM 2378 O O . ARG A 1 301 ? -9.467 -8.917 -29.478 1.00 47.44 301 ARG A O 1
ATOM 2385 N N . ILE A 1 302 ? -8.148 -10.427 -30.507 1.00 38.66 302 ILE A N 1
ATOM 2386 C CA . ILE A 1 302 ? -9.078 -11.562 -30.389 1.00 38.66 302 ILE A CA 1
ATOM 2387 C C . ILE A 1 302 ? -9.291 -11.935 -28.915 1.00 38.66 302 ILE A C 1
ATOM 2389 O O . ILE A 1 302 ? -10.417 -12.214 -28.519 1.00 38.66 302 ILE A O 1
ATOM 2393 N N . LEU A 1 303 ? -8.254 -11.868 -28.071 1.00 36.44 303 LEU A N 1
ATOM 2394 C CA . LEU A 1 303 ? -8.404 -12.089 -26.627 1.00 36.44 303 LEU A CA 1
ATOM 2395 C C . LEU A 1 303 ? -9.210 -10.982 -25.929 1.00 36.44 303 LEU A C 1
ATOM 2397 O O . LEU A 1 303 ? -9.993 -11.304 -25.042 1.00 36.44 303 LEU A O 1
ATOM 2401 N N . ARG A 1 304 ? -9.081 -9.712 -26.345 1.00 37.31 304 ARG A N 1
ATOM 2402 C CA . ARG A 1 304 ? -9.927 -8.616 -25.831 1.00 37.31 304 ARG A CA 1
ATOM 2403 C C . ARG A 1 304 ? -11.382 -8.723 -26.300 1.00 37.31 304 ARG A C 1
ATOM 2405 O O . ARG A 1 304 ? -12.274 -8.605 -25.474 1.00 37.31 304 ARG A O 1
ATOM 2412 N N . GLN A 1 305 ? -11.637 -9.035 -27.574 1.00 34.03 305 GLN A N 1
ATOM 2413 C CA . GLN A 1 305 ? -13.008 -9.267 -28.062 1.00 34.03 305 GLN A CA 1
ATOM 2414 C C . GLN A 1 305 ? -13.647 -10.503 -27.416 1.00 34.03 305 GLN A C 1
ATOM 2416 O O . GLN A 1 305 ? -14.804 -10.454 -27.024 1.00 34.03 305 GLN A O 1
ATOM 2421 N N . ALA A 1 306 ? -12.886 -11.576 -27.187 1.00 34.53 306 ALA A N 1
ATOM 2422 C CA . ALA A 1 306 ? -13.383 -12.757 -26.480 1.00 34.53 306 ALA A CA 1
ATOM 2423 C C . ALA A 1 306 ? -13.565 -12.556 -24.960 1.00 34.53 306 ALA A C 1
ATOM 2425 O O . ALA A 1 306 ? -14.118 -13.448 -24.307 1.00 34.53 306 ALA A O 1
ATOM 2426 N N . GLN A 1 307 ? -13.072 -11.444 -24.397 1.00 38.03 307 GLN A N 1
ATOM 2427 C CA . GLN A 1 307 ? -13.332 -11.004 -23.021 1.00 38.03 307 GLN A CA 1
ATOM 2428 C C . GLN A 1 307 ? -14.546 -10.064 -22.946 1.00 38.03 307 GLN A C 1
ATOM 2430 O O . GLN A 1 307 ? -15.324 -10.199 -22.011 1.00 38.03 307 GLN A O 1
ATOM 2435 N N . ASP A 1 308 ? -14.767 -9.208 -23.949 1.00 39.78 308 ASP A N 1
ATOM 2436 C CA . ASP A 1 308 ? -15.956 -8.342 -24.029 1.00 39.78 308 ASP A CA 1
ATOM 2437 C C . ASP A 1 308 ? -17.226 -9.098 -24.486 1.00 39.78 308 ASP A C 1
ATOM 2439 O O . ASP A 1 308 ? -18.335 -8.746 -24.092 1.00 39.78 308 ASP A O 1
ATOM 2443 N N . GLU A 1 309 ? -17.095 -10.170 -25.279 1.00 34.22 309 GLU A N 1
ATOM 2444 C CA . GLU A 1 309 ? -18.235 -10.969 -25.773 1.00 34.22 309 GLU A CA 1
ATOM 2445 C C . GLU A 1 309 ? -18.665 -12.102 -24.823 1.00 34.22 309 GLU A C 1
ATOM 2447 O O . GLU A 1 309 ? -19.721 -12.707 -25.012 1.00 34.22 309 GLU A O 1
ATOM 2452 N N . ARG A 1 310 ? -17.895 -12.381 -23.763 1.00 31.72 310 ARG A N 1
ATOM 2453 C CA . ARG A 1 310 ? -18.282 -13.321 -22.698 1.00 31.72 310 ARG A CA 1
ATOM 2454 C C . ARG A 1 310 ? -18.808 -12.568 -21.481 1.00 31.72 310 ARG A C 1
ATOM 2456 O O . ARG A 1 310 ? -18.227 -12.621 -20.405 1.00 31.72 310 ARG A O 1
ATOM 2463 N N . GLY A 1 311 ? -19.945 -11.903 -21.667 1.00 39.09 311 GLY A N 1
ATOM 2464 C CA . GLY A 1 311 ? -20.848 -11.560 -20.570 1.00 39.09 311 GLY A CA 1
ATOM 2465 C C . GLY A 1 311 ? -21.496 -12.826 -20.000 1.00 39.09 311 GLY A C 1
ATOM 2466 O O . GLY A 1 311 ? -22.637 -13.136 -20.341 1.00 39.09 311 GLY A O 1
ATOM 2467 N N . LEU A 1 312 ? -20.740 -13.558 -19.176 1.00 31.12 312 LEU A N 1
ATOM 2468 C CA . LEU A 1 312 ? -21.195 -14.620 -18.273 1.00 31.12 312 LEU A CA 1
ATOM 2469 C C . LEU A 1 312 ? -20.494 -14.466 -16.923 1.00 31.12 312 LEU A C 1
ATOM 2471 O O . LEU A 1 312 ? -19.243 -14.429 -16.922 1.00 31.12 312 LEU A O 1
#

Solvent-accessible surface area (backbone atoms only — not comparable to full-atom values): 17154 Å² total; per-residue (Å²): 143,81,89,80,84,80,84,81,82,83,80,78,85,71,82,83,65,83,73,75,76,52,32,42,30,37,33,60,58,40,75,77,38,70,76,44,60,72,63,32,76,84,40,61,63,47,63,42,70,46,73,92,44,30,40,34,55,57,48,52,51,32,35,44,76,45,59,25,37,36,38,37,38,23,26,32,90,80,55,62,68,58,54,62,46,53,69,70,66,68,60,97,57,48,81,44,81,45,73,39,85,66,88,48,36,59,20,50,47,57,47,69,45,54,87,78,60,83,58,68,44,34,37,38,40,31,38,42,43,44,63,52,45,98,52,33,55,56,30,58,34,49,53,48,24,59,73,68,73,35,27,23,36,36,24,41,82,52,63,60,91,58,42,46,79,34,41,23,42,33,73,75,40,78,76,53,99,46,36,29,34,33,52,29,44,44,74,42,31,54,65,92,70,42,75,45,46,36,28,56,55,52,34,35,28,40,42,56,68,49,50,67,38,39,77,67,58,61,60,45,98,86,68,27,24,46,44,50,60,28,50,21,56,39,20,71,77,42,74,29,34,39,33,54,59,71,59,50,76,41,59,45,73,38,62,70,42,35,51,52,43,31,54,57,56,39,53,73,34,80,95,43,20,66,65,49,52,51,52,51,52,51,52,44,36,73,75,44,36,71,68,43,44,50,50,52,55,51,52,52,48,51,54,50,51,61,55,71,72,51,88,119

Mean predicted aligned error: 8.34 Å

Nearest PDB structures (foldseek):
  5i1f-assembly1_A-2  TM=9.605E-01  e=4.137E-33  Burkholderia vietnamiensis G4
  5j49-assembly1_A  TM=9.391E-01  e=6.719E-32  Paraburkholderia xenovorans LB400
  8f73-assembly1_B-2  TM=9.494E-01  e=1.791E-30  Pseudomonas aeruginosa PAO1
  8f73-assembly2_D-4  TM=9.493E-01  e=2.295E-30  Pseudomonas aeruginosa PAO1
  8f73-assembly2_C  TM=9.320E-01  e=3.766E-30  Pseudomonas aeruginosa PAO1

Sequence (312 aa):
MQIRVVVLCFFTFFPMVADMNIKKVIIPAAGLGSRFYPWTHSVPKELLPLGNVPAIEYVIREALAAGCSDMIMISGARKNALNDYFEKANLPATFTYIPQINPQGTGHAVSLAEIVIKEDFFGVMYPDDLFIGEKSGIGQLVEIAKREKASVVGVIEVPWDHVSSYGVINITKKIDDNLFEINGVVEKPKKDEAPSNLIMPGRYVFSSRIFNYLKNLKKSARGEFELTDAITELAKNERVLAYKLEGRRYDVGTPENWLKANIALALDVEKYSSSLVEFIKEEFKRRYGEEGVKKLLDGTRILRQAQDERGL

Foldseek 3Di:
DDDDDDDDDDDDDDPDDPFQQAQEEEEEQADQLVQPPPVSVPARQLQPDQAHGGLQVLVCVLCVL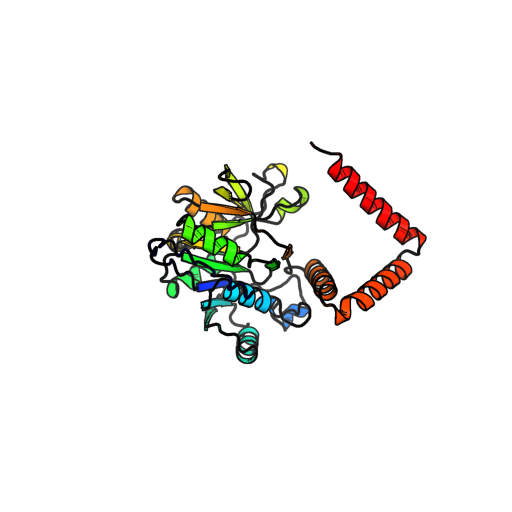LNHQEYEYEYAPPVVVVVVVCVVVPDSHHYHYFHPPDQQEDLVSVLSCLVPDPGQKYKYAYSQKHWDDPHRQLSVQSVCCRVVVAKEFEKAADPLVCQLQAWAFAFPADPDPFKTWGLFTDGRDRSVPHNHRIGTHRIIMHGSCLSVLSVVADQDVVSHRYSRSSRNVCSNPGTYMYGHTDGDMQRNSHPVSSVVSSLVVQCVDPVRNVVSVVVVVVVLCVVQNPVRSVVVVVVVVVVVVVVVVPPD

Secondary structure (DSSP, 8-state):
-----------------------EEEEEE----GGGTTGGGTS-GGG-EETTEEHHHHHHHHHHHTT--EEEEEE-TT-HHHHHHHHHHT-S-EEEEEE-SS---HHHHHHGGGGT--SSEEEEE-TTEEEESSS-HHHHHHHHHHHH-SEEEEEEE--GGGGGGSEEEEEEEE-SSSEEEEEEEEES--TTT-S-SEE--SEEEEETTHHHHHHTPPP-TTSS--HHHHHHHHHHHS-EEEEE--SEEEE-SSHHHHHHHHHHHHHT-HHHHHHHHHHHHHHHHHHHHHHHHHHHHHHHHHHHHHHHS---

pLDDT: mean 86.04, std 18.04, range [30.11, 98.69]